Protein AF-A0A2S7PRW8-F1 (afdb_monomer)

Radius of gyration: 16.56 Å; Cα contacts (8 Å, |Δi|>4): 295; chains: 1; bounding box: 46×33×45 Å

Structure (mmCIF, N/CA/C/O backbone):
data_AF-A0A2S7PRW8-F1
#
_entry.id   AF-A0A2S7PRW8-F1
#
loop_
_atom_site.group_PDB
_atom_site.id
_atom_site.type_symbol
_atom_site.label_atom_id
_atom_site.label_alt_id
_atom_site.label_comp_id
_atom_site.label_asym_id
_atom_site.label_entity_id
_atom_site.label_seq_id
_atom_site.pdbx_PDB_ins_code
_atom_site.Cartn_x
_atom_site.Cartn_y
_atom_site.Cartn_z
_atom_site.occupancy
_atom_site.B_iso_or_equiv
_atom_site.auth_seq_id
_atom_site.auth_comp_id
_atom_site.auth_asym_id
_atom_site.auth_atom_id
_atom_site.pdbx_PDB_model_num
ATOM 1 N N . MET A 1 1 ? -14.297 -9.728 14.877 1.00 65.06 1 MET A N 1
ATOM 2 C CA . MET A 1 1 ? -13.424 -8.572 14.635 1.00 65.06 1 MET A CA 1
ATOM 3 C C . MET A 1 1 ? -13.921 -7.809 13.418 1.00 65.06 1 MET A C 1
ATOM 5 O O . MET A 1 1 ? -13.609 -8.213 12.295 1.00 65.06 1 MET A O 1
ATOM 9 N N . PRO A 1 2 ? -14.777 -6.791 13.612 1.00 89.81 2 PRO A N 1
ATOM 10 C CA . PRO A 1 2 ? -15.223 -5.927 12.530 1.00 89.81 2 PRO A CA 1
ATOM 11 C C . PRO A 1 2 ? -14.045 -5.092 12.014 1.00 89.81 2 PRO A C 1
ATOM 13 O O . PRO A 1 2 ? -13.195 -4.640 12.777 1.00 89.81 2 PRO A O 1
ATOM 16 N N . LEU A 1 3 ? -13.974 -4.945 10.696 1.00 95.88 3 LEU A N 1
ATOM 17 C CA . LEU A 1 3 ? -12.965 -4.151 10.007 1.00 95.88 3 LEU A CA 1
ATOM 18 C C . LEU A 1 3 ? -13.668 -3.018 9.271 1.00 95.88 3 LEU A C 1
ATOM 20 O O . LEU A 1 3 ? -14.714 -3.246 8.661 1.00 95.88 3 LEU A O 1
ATOM 24 N N . GLU A 1 4 ? -13.066 -1.835 9.264 1.00 97.00 4 GLU A N 1
ATOM 25 C CA . GLU A 1 4 ? -13.619 -0.663 8.587 1.00 97.00 4 GLU A CA 1
ATOM 26 C C . GLU A 1 4 ? -12.580 0.047 7.728 1.00 97.00 4 GLU A C 1
ATOM 28 O O . GLU A 1 4 ? -11.399 0.101 8.069 1.00 97.00 4 GLU A O 1
ATOM 33 N N . ILE A 1 5 ? -13.038 0.617 6.613 1.00 97.25 5 ILE A N 1
ATOM 34 C CA . ILE A 1 5 ? -12.226 1.471 5.748 1.00 97.25 5 ILE A CA 1
ATOM 35 C C . ILE A 1 5 ? -12.252 2.904 6.273 1.00 97.25 5 ILE A C 1
ATOM 37 O O . ILE A 1 5 ? -13.322 3.454 6.518 1.00 97.25 5 ILE A O 1
ATOM 41 N N . HIS A 1 6 ? -11.075 3.516 6.372 1.00 97.31 6 HIS A N 1
ATOM 42 C CA . HIS A 1 6 ? -10.893 4.906 6.782 1.00 97.31 6 HIS A CA 1
ATOM 43 C C . HIS A 1 6 ? -9.922 5.623 5.837 1.00 97.31 6 HIS A C 1
ATOM 45 O O . HIS A 1 6 ? -9.059 4.997 5.217 1.00 97.31 6 HIS A O 1
ATOM 51 N N . ILE A 1 7 ? -10.049 6.947 5.740 1.00 96.75 7 ILE A N 1
ATOM 52 C CA . ILE A 1 7 ? -9.057 7.806 5.085 1.00 96.75 7 ILE A CA 1
ATOM 53 C C . ILE A 1 7 ? -8.134 8.343 6.186 1.00 96.75 7 ILE A C 1
ATOM 55 O O . ILE A 1 7 ? -8.647 8.941 7.128 1.00 96.75 7 ILE A O 1
ATOM 59 N N . PRO A 1 8 ? -6.811 8.113 6.123 1.00 96.25 8 PRO A N 1
ATOM 60 C CA . PRO A 1 8 ? -5.890 8.632 7.126 1.00 96.25 8 PRO A CA 1
ATOM 61 C C . PRO A 1 8 ? -5.735 10.151 6.973 1.00 96.25 8 PRO A C 1
ATOM 63 O O . PRO A 1 8 ? -5.611 10.671 5.858 1.00 96.25 8 PRO A O 1
ATOM 66 N N . GLU A 1 9 ? -5.701 10.866 8.095 1.00 94.31 9 GLU A N 1
ATOM 67 C CA . GLU A 1 9 ? -5.665 12.334 8.124 1.00 94.31 9 GLU A CA 1
ATOM 68 C C . GLU A 1 9 ? -4.479 12.880 8.918 1.00 94.31 9 GLU A C 1
ATOM 70 O O . 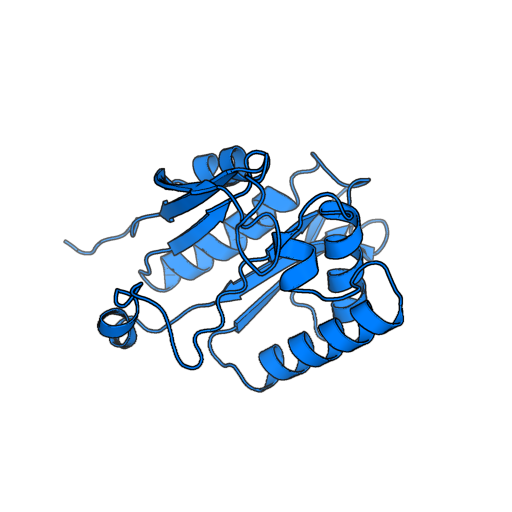GLU A 1 9 ? -3.997 13.976 8.632 1.00 94.31 9 GLU A O 1
ATOM 75 N N . THR A 1 10 ? -3.985 12.119 9.893 1.00 96.31 10 THR A N 1
ATOM 76 C CA . THR A 1 10 ? -2.993 12.608 10.858 1.00 96.31 10 THR A CA 1
ATOM 77 C C . THR A 1 10 ? -1.577 12.099 10.570 1.00 96.31 10 THR A C 1
ATOM 79 O O . THR A 1 10 ? -1.407 10.992 10.051 1.00 96.31 10 THR A O 1
ATOM 82 N N . PRO A 1 11 ? -0.524 12.846 10.958 1.00 97.12 11 PRO A N 1
ATOM 83 C CA . PRO A 1 11 ? 0.852 12.366 10.843 1.00 97.12 11 PRO A CA 1
ATOM 84 C C . PRO A 1 11 ? 1.104 11.017 11.526 1.00 97.12 11 PRO A C 1
ATOM 86 O O . PRO A 1 11 ? 1.895 10.227 11.015 1.00 97.12 11 PRO A O 1
ATOM 89 N N . ASP A 1 12 ? 0.419 10.727 12.632 1.00 97.31 12 AS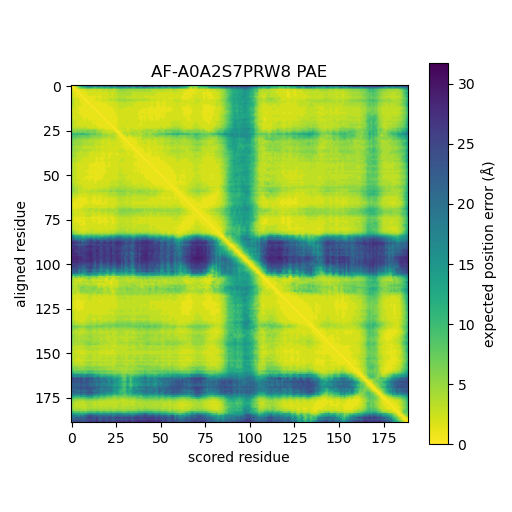P A N 1
ATOM 90 C CA . ASP A 1 12 ? 0.567 9.464 13.364 1.00 97.31 12 ASP A CA 1
ATOM 91 C C . ASP A 1 12 ? -0.023 8.280 12.587 1.00 97.31 12 ASP A C 1
ATOM 93 O O . ASP A 1 12 ? 0.589 7.214 12.516 1.00 97.31 12 ASP A O 1
ATOM 97 N N . GLU A 1 13 ? -1.163 8.469 11.918 1.00 97.06 13 GLU A N 1
ATOM 98 C CA . GLU A 1 13 ? -1.727 7.447 11.031 1.00 97.06 13 GLU A CA 1
ATOM 99 C C . GLU A 1 13 ? -0.807 7.188 9.834 1.00 97.06 13 GLU A C 1
ATOM 101 O O . GLU A 1 13 ? -0.541 6.033 9.497 1.00 97.06 13 GLU A O 1
ATOM 106 N N . PHE A 1 14 ? -0.247 8.246 9.237 1.00 96.62 14 PHE A N 1
ATOM 107 C CA . PHE A 1 14 ? 0.746 8.110 8.170 1.00 96.62 14 PHE A CA 1
ATOM 108 C C . PHE A 1 14 ? 2.026 7.431 8.664 1.00 96.62 14 PHE A C 1
ATOM 110 O O . PHE A 1 14 ? 2.595 6.609 7.947 1.00 96.62 14 PHE A O 1
ATOM 117 N N . TYR A 1 15 ? 2.463 7.702 9.896 1.00 97.00 15 TYR A N 1
ATOM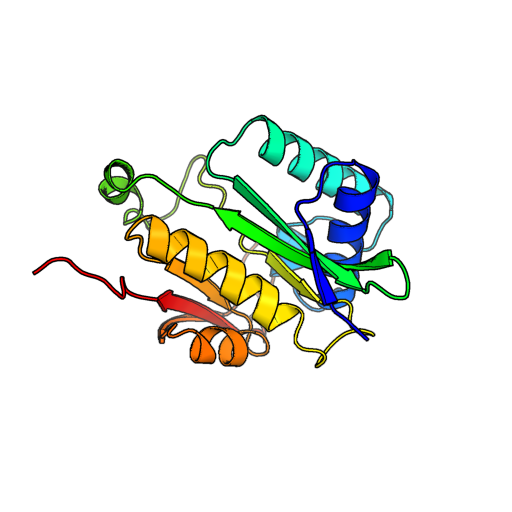 118 C CA . TYR A 1 15 ? 3.586 6.990 10.496 1.00 97.00 15 TYR A CA 1
ATOM 119 C C . TYR A 1 15 ? 3.273 5.496 10.622 1.00 97.00 15 TYR A C 1
ATOM 121 O O . TYR A 1 15 ? 4.052 4.665 10.148 1.00 97.00 15 TYR A O 1
ATOM 129 N N . ARG A 1 16 ? 2.094 5.145 11.146 1.00 96.75 16 ARG A N 1
ATOM 130 C CA . ARG A 1 16 ? 1.647 3.754 11.275 1.00 96.75 16 ARG A CA 1
ATOM 131 C C . ARG A 1 16 ? 1.579 3.034 9.925 1.00 96.75 16 ARG A C 1
ATOM 133 O O . ARG A 1 16 ? 1.949 1.865 9.834 1.00 96.75 16 ARG A O 1
ATOM 140 N N . MET A 1 17 ? 1.189 3.720 8.852 1.00 95.69 17 MET A N 1
ATOM 141 C CA . MET A 1 17 ? 1.247 3.156 7.497 1.00 95.69 17 MET A CA 1
ATOM 142 C C . MET A 1 17 ? 2.675 2.762 7.089 1.00 95.69 17 MET A C 1
ATOM 144 O O . MET A 1 17 ? 2.876 1.680 6.529 1.00 95.69 17 MET A O 1
ATOM 148 N N . THR A 1 18 ? 3.676 3.600 7.391 1.00 94.38 18 THR A N 1
ATOM 149 C CA . THR A 1 18 ? 5.087 3.269 7.109 1.00 94.38 18 THR A CA 1
ATOM 150 C C . THR A 1 18 ? 5.587 2.095 7.953 1.00 94.38 18 THR A C 1
ATOM 152 O O . THR A 1 18 ? 6.388 1.294 7.469 1.00 94.38 18 THR A O 1
ATOM 155 N N . GLU A 1 19 ? 5.089 1.942 9.183 1.00 95.00 19 GLU A N 1
ATOM 156 C CA . GLU A 1 19 ? 5.394 0.789 10.034 1.00 95.00 19 GLU A CA 1
ATOM 157 C C . GLU A 1 19 ? 4.831 -0.502 9.462 1.00 95.00 19 GLU A C 1
ATOM 159 O O . GLU A 1 19 ? 5.580 -1.458 9.290 1.00 95.00 19 GLU A O 1
ATOM 164 N N . ILE A 1 20 ? 3.547 -0.518 9.100 1.00 94.88 20 ILE A N 1
ATOM 165 C CA . ILE A 1 20 ? 2.896 -1.694 8.509 1.00 94.88 20 ILE A CA 1
ATOM 166 C C . ILE A 1 20 ? 3.618 -2.125 7.237 1.00 94.88 20 ILE A C 1
ATOM 168 O O . ILE A 1 20 ? 3.868 -3.312 7.049 1.00 94.88 20 ILE A O 1
ATOM 172 N N . ARG A 1 21 ? 3.997 -1.173 6.375 1.00 91.44 21 ARG A N 1
ATOM 173 C CA . ARG A 1 21 ? 4.796 -1.464 5.179 1.00 91.44 21 ARG A CA 1
ATOM 174 C C . ARG A 1 21 ? 6.126 -2.115 5.553 1.00 91.44 21 ARG A C 1
ATOM 176 O O . ARG A 1 21 ? 6.474 -3.153 5.001 1.00 91.44 21 ARG A O 1
ATOM 183 N N . SER A 1 22 ? 6.842 -1.521 6.501 1.00 90.75 22 SER A N 1
ATOM 184 C CA . SER A 1 22 ? 8.135 -2.026 6.958 1.00 90.75 22 SER A CA 1
ATOM 185 C C . SER A 1 22 ? 8.041 -3.451 7.511 1.00 90.75 22 SER A C 1
ATOM 187 O O . SER A 1 22 ? 8.857 -4.299 7.164 1.00 90.75 22 SER A O 1
ATOM 189 N N . LEU A 1 23 ? 7.005 -3.731 8.306 1.00 91.44 23 LEU A N 1
ATOM 190 C CA . LEU A 1 23 ? 6.730 -5.055 8.862 1.00 91.44 23 LEU A CA 1
ATOM 191 C C . LEU A 1 23 ? 6.328 -6.067 7.782 1.00 91.44 23 LEU A C 1
ATOM 193 O O . LEU A 1 23 ? 6.784 -7.204 7.815 1.00 91.44 23 LEU A O 1
ATOM 197 N N . ALA A 1 24 ? 5.490 -5.661 6.826 1.00 87.94 24 ALA A N 1
ATOM 198 C CA . ALA A 1 24 ? 4.959 -6.551 5.798 1.00 87.94 24 ALA A CA 1
ATOM 199 C C . ALA A 1 24 ? 6.013 -6.995 4.777 1.00 87.94 24 ALA A C 1
ATOM 201 O O . ALA A 1 24 ? 5.974 -8.138 4.330 1.00 87.94 24 ALA A O 1
ATOM 202 N N . PHE A 1 25 ? 6.927 -6.100 4.395 1.00 83.06 25 PHE A N 1
ATOM 203 C CA . PHE A 1 25 ? 7.958 -6.398 3.398 1.00 83.06 25 PHE A CA 1
ATOM 204 C C . PHE A 1 25 ? 9.297 -6.806 4.020 1.00 83.06 25 PHE A C 1
ATOM 206 O O . PHE A 1 25 ? 10.107 -7.446 3.354 1.00 83.06 25 PHE A O 1
ATOM 213 N N . GLY A 1 26 ? 9.551 -6.474 5.290 1.00 84.94 26 GLY A N 1
ATOM 214 C CA . GLY A 1 26 ? 10.829 -6.775 5.929 1.00 84.94 26 GLY A CA 1
ATOM 215 C C . GLY A 1 26 ? 12.011 -6.243 5.110 1.00 84.94 26 GLY A C 1
ATOM 216 O O . GLY A 1 26 ? 11.889 -5.248 4.410 1.00 84.94 26 GLY A O 1
ATOM 217 N N . ARG A 1 27 ? 13.165 -6.910 5.183 1.00 81.12 27 ARG A N 1
ATOM 218 C CA . ARG A 1 27 ? 14.389 -6.510 4.454 1.00 81.12 27 ARG A CA 1
ATOM 219 C C . ARG A 1 27 ? 14.791 -7.503 3.365 1.00 81.12 27 ARG A C 1
ATOM 221 O O . ARG A 1 27 ? 15.941 -7.549 2.946 1.00 81.12 27 ARG A O 1
ATOM 228 N N . GLU A 1 28 ? 13.852 -8.348 2.956 1.00 72.38 28 GLU A N 1
ATOM 229 C CA . GLU A 1 28 ? 14.081 -9.386 1.943 1.00 72.38 28 GLU A CA 1
ATOM 230 C C . GLU A 1 28 ? 13.767 -8.884 0.524 1.00 72.38 28 GLU A C 1
ATOM 232 O O . GLU A 1 28 ? 14.028 -9.578 -0.454 1.00 72.38 28 GLU A O 1
ATOM 237 N N . HIS A 1 29 ? 13.256 -7.653 0.412 1.00 73.06 29 HIS A N 1
ATOM 238 C CA . HIS A 1 29 ? 12.815 -7.033 -0.829 1.00 73.06 29 HIS A CA 1
ATOM 239 C C . HIS A 1 29 ? 13.702 -5.828 -1.183 1.00 73.06 29 HIS A C 1
ATOM 241 O O . HIS A 1 29 ? 13.409 -4.699 -0.789 1.00 73.06 29 HIS A O 1
ATOM 247 N N . ALA A 1 30 ? 14.759 -6.035 -1.976 1.00 74.94 30 ALA A N 1
ATOM 248 C CA . ALA A 1 30 ? 15.683 -4.963 -2.385 1.00 74.94 30 ALA A CA 1
ATOM 249 C C . ALA A 1 30 ? 14.975 -3.770 -3.065 1.00 74.94 30 ALA A C 1
ATOM 251 O O . ALA A 1 30 ? 15.341 -2.615 -2.853 1.00 74.94 30 ALA A O 1
ATOM 252 N N . TYR A 1 31 ? 13.909 -4.043 -3.825 1.00 74.50 31 TYR A N 1
ATOM 253 C CA . TYR A 1 31 ? 13.069 -3.014 -4.443 1.00 74.50 31 TYR A CA 1
ATOM 254 C C . TYR A 1 31 ? 12.371 -2.113 -3.403 1.00 74.50 31 TYR A C 1
ATOM 256 O O . TYR A 1 31 ? 12.288 -0.900 -3.576 1.00 74.50 31 TYR A O 1
ATOM 264 N N . ILE A 1 32 ? 11.931 -2.680 -2.276 1.00 79.50 32 ILE A N 1
ATOM 265 C CA . ILE A 1 32 ? 11.314 -1.926 -1.174 1.00 79.50 32 ILE A CA 1
ATOM 266 C C . ILE A 1 32 ? 12.368 -1.109 -0.421 1.00 79.50 32 ILE A C 1
ATOM 268 O O . ILE A 1 32 ? 12.126 0.063 -0.134 1.00 79.50 32 ILE A O 1
ATOM 272 N N . ASP A 1 33 ? 13.549 -1.681 -0.170 1.00 81.62 33 ASP A N 1
ATOM 273 C CA . ASP A 1 33 ? 14.682 -0.964 0.433 1.00 81.62 33 ASP A CA 1
ATOM 274 C C . ASP A 1 33 ? 15.087 0.265 -0.402 1.00 81.62 33 ASP A C 1
ATOM 276 O O . ASP A 1 33 ? 15.442 1.307 0.155 1.00 81.62 33 ASP A O 1
ATOM 280 N N . MET A 1 34 ? 15.009 0.157 -1.733 1.00 80.25 34 MET A N 1
ATOM 281 C CA . MET A 1 34 ? 15.295 1.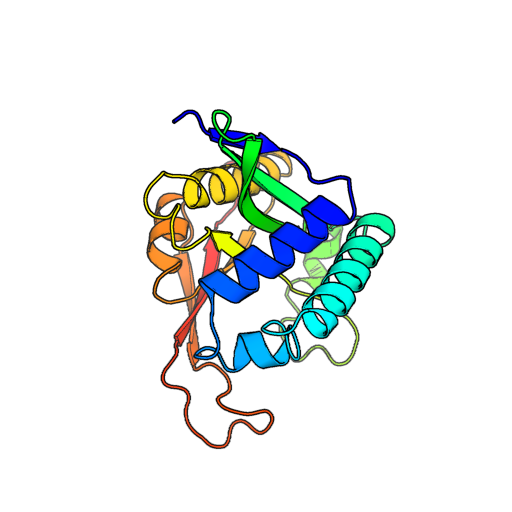244 -2.671 1.00 80.25 34 MET A CA 1
ATOM 282 C C . MET A 1 34 ? 14.229 2.348 -2.624 1.00 80.25 34 MET A C 1
ATOM 284 O O . MET A 1 34 ? 14.572 3.523 -2.496 1.00 80.25 34 MET A O 1
ATOM 288 N N . LEU A 1 35 ? 12.943 1.989 -2.705 1.00 78.94 35 LEU A N 1
ATOM 289 C CA . LEU A 1 35 ? 11.841 2.962 -2.707 1.00 78.94 35 LEU A CA 1
ATOM 290 C C . LEU A 1 35 ? 11.624 3.638 -1.344 1.00 78.94 35 LEU A C 1
ATOM 292 O O . LEU A 1 35 ? 11.144 4.779 -1.279 1.00 78.94 35 LEU A O 1
ATOM 296 N N . PHE A 1 36 ? 11.974 2.939 -0.260 1.00 84.56 36 PHE A N 1
ATOM 297 C CA . PHE A 1 36 ? 11.816 3.389 1.123 1.00 84.56 36 PHE A CA 1
ATOM 298 C C . PHE A 1 36 ? 13.1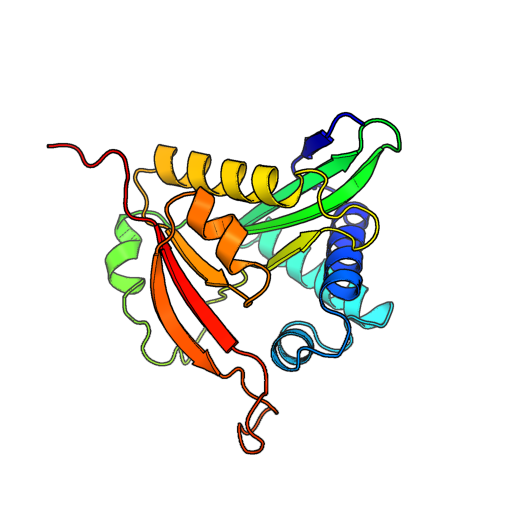20 3.213 1.913 1.00 84.56 36 PHE A C 1
ATOM 300 O O . PHE A 1 36 ? 13.225 2.337 2.780 1.00 84.56 36 PHE A O 1
ATOM 307 N N . PRO A 1 37 ? 14.131 4.060 1.664 1.00 84.44 37 PRO A N 1
ATOM 308 C CA . PRO A 1 37 ? 15.430 3.915 2.299 1.00 84.44 37 PRO A CA 1
ATOM 309 C C . PRO A 1 37 ? 15.335 3.887 3.826 1.00 84.44 37 PRO A C 1
ATOM 311 O O . PRO A 1 37 ? 14.765 4.781 4.455 1.00 84.44 37 PRO A O 1
ATOM 314 N N . ARG A 1 38 ? 15.958 2.872 4.437 1.00 89.00 38 ARG A N 1
ATOM 315 C CA . ARG A 1 38 ? 16.010 2.686 5.898 1.00 89.00 38 ARG A CA 1
ATOM 316 C C . ARG A 1 38 ? 14.626 2.550 6.551 1.00 89.00 38 ARG A C 1
ATOM 318 O O . ARG A 1 38 ? 14.481 2.892 7.721 1.00 89.00 38 ARG A O 1
ATOM 325 N N . HIS A 1 39 ? 13.613 2.025 5.858 1.00 90.44 39 HIS A N 1
ATOM 326 C CA . HIS A 1 39 ? 12.253 1.889 6.408 1.00 90.44 39 HIS A CA 1
ATOM 327 C C . HIS A 1 39 ? 12.158 1.018 7.682 1.00 90.44 39 HIS A C 1
ATOM 329 O O . HIS A 1 39 ? 11.167 1.069 8.417 1.00 90.44 39 HIS A O 1
ATOM 335 N N . TRP A 1 40 ? 13.175 0.210 7.991 1.00 92.56 40 TRP A N 1
ATOM 336 C CA . TRP A 1 40 ? 13.269 -0.531 9.255 1.00 92.56 40 TRP A CA 1
ATOM 337 C C . TRP A 1 40 ? 13.644 0.351 10.461 1.00 92.56 40 TRP A C 1
ATOM 339 O O . TRP A 1 40 ? 13.462 -0.079 11.599 1.00 92.56 40 TRP A O 1
ATOM 349 N N . THR A 1 41 ? 14.131 1.579 10.254 1.00 94.94 41 THR A N 1
ATOM 350 C CA . THR A 1 41 ? 14.489 2.515 11.331 1.00 94.94 41 THR A CA 1
ATOM 351 C C . THR A 1 41 ? 13.379 3.529 11.597 1.00 94.94 41 THR A C 1
ATOM 353 O O . THR A 1 41 ? 12.565 3.834 10.726 1.00 94.94 41 THR A O 1
ATOM 356 N N . HIS A 1 42 ? 13.363 4.096 12.806 1.00 95.19 42 HIS A N 1
ATOM 357 C CA . HIS A 1 42 ? 12.441 5.179 13.148 1.00 95.19 42 HIS A CA 1
ATOM 358 C C . HIS A 1 42 ? 12.623 6.394 12.221 1.00 95.19 42 HIS A C 1
ATOM 360 O O . HIS A 1 42 ? 11.644 6.897 11.679 1.00 95.19 42 HIS A O 1
ATOM 366 N N . GLU A 1 43 ? 13.870 6.808 11.974 1.00 96.25 43 GLU A N 1
ATOM 367 C CA . GLU A 1 43 ? 14.199 7.944 11.102 1.00 96.25 43 GLU A CA 1
ATOM 368 C C . GLU A 1 43 ? 13.744 7.745 9.651 1.00 96.25 43 GLU A C 1
ATOM 370 O O . GLU A 1 43 ? 13.165 8.653 9.062 1.00 96.25 43 GLU A O 1
ATOM 375 N N . GLY A 1 44 ? 13.979 6.564 9.062 1.00 93.06 44 GLY A N 1
ATOM 376 C CA . GLY A 1 44 ? 13.563 6.284 7.683 1.00 93.06 44 GLY A CA 1
ATOM 377 C C . GLY A 1 44 ? 12.041 6.278 7.533 1.00 93.06 44 GLY A C 1
ATOM 378 O O . GLY A 1 44 ? 11.501 6.750 6.529 1.00 93.06 44 GLY A O 1
ATOM 379 N N . ARG A 1 45 ? 11.332 5.824 8.573 1.00 95.12 45 ARG A N 1
ATOM 380 C CA . ARG A 1 45 ? 9.870 5.907 8.649 1.00 95.12 45 ARG A CA 1
ATOM 381 C C . ARG A 1 45 ? 9.361 7.337 8.784 1.00 95.12 45 ARG A C 1
ATOM 383 O O . ARG A 1 45 ? 8.403 7.677 8.102 1.00 95.12 45 ARG A O 1
ATOM 390 N N . LEU A 1 46 ? 10.012 8.187 9.581 1.00 95.81 46 LEU A N 1
ATOM 391 C CA . LEU A 1 46 ? 9.674 9.615 9.656 1.00 95.81 46 LEU A CA 1
ATOM 392 C C . LEU A 1 46 ? 9.867 10.309 8.303 1.00 95.81 46 LEU A C 1
ATOM 394 O O . LEU A 1 46 ? 8.961 10.994 7.841 1.00 95.81 46 LEU A O 1
ATOM 398 N N . LEU A 1 47 ? 10.996 10.059 7.633 1.00 92.38 47 LEU A N 1
ATOM 399 C CA . LEU A 1 47 ? 11.267 10.605 6.302 1.00 92.38 47 LEU A CA 1
ATOM 400 C C . LEU A 1 47 ? 10.188 10.187 5.295 1.00 92.38 47 LEU A C 1
ATOM 402 O O . LEU A 1 47 ? 9.659 11.012 4.552 1.00 92.38 47 LEU A O 1
ATOM 406 N N . THR A 1 48 ? 9.835 8.900 5.292 1.00 91.88 48 THR A N 1
ATOM 407 C CA . THR A 1 48 ? 8.789 8.377 4.407 1.00 91.88 48 THR A CA 1
ATOM 408 C C . THR A 1 48 ? 7.425 8.967 4.756 1.00 91.88 48 THR A C 1
ATOM 410 O O . THR A 1 48 ? 6.696 9.360 3.853 1.00 91.88 48 THR A O 1
ATOM 413 N N . ARG A 1 49 ? 7.073 9.075 6.043 1.00 94.69 49 ARG A N 1
ATOM 414 C CA . ARG A 1 49 ? 5.828 9.710 6.503 1.00 94.69 49 ARG A CA 1
ATOM 415 C C . ARG A 1 49 ? 5.717 11.132 5.960 1.00 94.69 49 ARG A C 1
ATOM 417 O O . ARG A 1 49 ? 4.679 11.472 5.403 1.00 94.69 49 ARG A O 1
ATOM 424 N N . ASP A 1 50 ? 6.772 11.929 6.103 1.00 94.06 50 ASP A N 1
ATOM 425 C CA . ASP A 1 50 ? 6.781 13.326 5.663 1.00 94.06 50 ASP A CA 1
ATOM 426 C C . ASP A 1 50 ? 6.617 13.424 4.142 1.00 94.06 50 ASP A C 1
ATOM 428 O O . ASP A 1 50 ? 5.795 14.207 3.672 1.00 94.06 50 ASP A O 1
ATOM 432 N N . ARG A 1 51 ? 7.280 12.541 3.377 1.00 90.75 51 ARG A N 1
ATOM 433 C CA . ARG A 1 51 ? 7.066 12.408 1.925 1.00 90.75 51 ARG A CA 1
ATOM 434 C C . ARG A 1 51 ? 5.611 12.071 1.583 1.00 90.75 51 ARG A C 1
ATOM 436 O O . ARG A 1 51 ? 5.030 12.682 0.695 1.00 90.75 51 ARG A O 1
ATOM 443 N N . LEU A 1 52 ? 5.002 11.101 2.271 1.00 90.81 52 LEU A N 1
ATOM 444 C CA . LEU A 1 52 ? 3.617 10.696 1.997 1.00 90.81 52 LEU A CA 1
ATOM 445 C C . LEU A 1 52 ? 2.609 11.805 2.332 1.00 90.81 52 LEU A C 1
ATOM 447 O O . LEU A 1 52 ? 1.638 11.977 1.594 1.00 90.81 52 LEU A O 1
ATOM 451 N N . LEU A 1 53 ? 2.840 12.557 3.412 1.00 92.38 53 LEU A N 1
ATOM 452 C CA . LEU A 1 53 ? 2.036 13.727 3.772 1.00 92.38 53 LEU A CA 1
ATOM 453 C C . LEU A 1 53 ? 2.171 14.842 2.731 1.00 92.38 53 LEU A C 1
ATOM 455 O O . LEU A 1 53 ? 1.162 15.436 2.357 1.00 92.38 53 LEU A O 1
ATOM 459 N N . ASP A 1 54 ? 3.382 15.097 2.237 1.00 89.94 54 ASP A N 1
ATOM 460 C CA . ASP A 1 54 ? 3.611 16.067 1.167 1.00 89.94 54 ASP A CA 1
ATOM 461 C C . ASP A 1 54 ? 2.847 15.672 -0.107 1.00 89.94 54 ASP A C 1
ATOM 463 O O . ASP A 1 54 ? 2.017 16.436 -0.600 1.00 89.94 54 ASP A O 1
ATOM 467 N N . ILE A 1 55 ? 2.984 14.416 -0.543 1.00 87.50 55 ILE A N 1
ATOM 468 C CA . ILE A 1 55 ? 2.232 13.855 -1.675 1.00 87.50 55 ILE A CA 1
ATOM 469 C C . ILE A 1 55 ? 0.720 13.989 -1.464 1.00 87.50 55 ILE A C 1
ATOM 471 O O . ILE A 1 55 ? 0.004 14.406 -2.372 1.00 87.50 55 ILE A O 1
ATOM 475 N N . LYS A 1 56 ? 0.209 13.654 -0.271 1.00 88.88 56 LYS A N 1
ATOM 476 C CA . LYS A 1 56 ? -1.223 13.762 0.053 1.00 88.88 56 LYS A CA 1
ATOM 477 C C . LYS A 1 56 ? -1.739 15.191 -0.135 1.00 88.88 56 LYS A C 1
ATOM 479 O O . LYS A 1 56 ? -2.881 15.377 -0.550 1.00 88.88 56 LYS A O 1
ATOM 484 N N . ASN A 1 57 ? -0.922 16.181 0.211 1.00 89.38 57 ASN A N 1
ATOM 485 C CA . ASN A 1 57 ? -1.315 17.585 0.203 1.00 89.38 57 ASN A CA 1
ATOM 486 C C . ASN A 1 57 ? -1.092 18.256 -1.158 1.00 89.38 57 ASN A C 1
ATOM 488 O O . ASN A 1 57 ? -1.830 19.179 -1.493 1.00 89.38 57 ASN A O 1
ATOM 492 N N . ASN A 1 58 ? -0.122 17.779 -1.942 1.00 86.12 58 ASN A N 1
ATOM 493 C CA . ASN A 1 58 ? 0.318 18.445 -3.169 1.00 86.12 58 ASN A CA 1
ATOM 494 C C . ASN A 1 58 ? -0.005 17.671 -4.458 1.00 86.12 58 ASN A C 1
ATOM 496 O O . ASN A 1 58 ? -0.070 18.275 -5.526 1.00 86.12 58 ASN A O 1
ATOM 500 N N . ILE A 1 59 ? -0.255 16.357 -4.392 1.00 84.31 59 ILE A N 1
ATOM 501 C CA . ILE A 1 59 ? -0.547 15.524 -5.567 1.00 84.31 59 ILE A CA 1
ATOM 502 C C . ILE A 1 59 ? -2.026 15.137 -5.587 1.00 84.31 59 ILE A C 1
ATOM 504 O O . ILE A 1 59 ? -2.466 14.188 -4.930 1.00 84.31 59 ILE A O 1
ATOM 508 N N . ALA A 1 60 ? -2.792 15.842 -6.423 1.00 84.31 60 ALA A N 1
ATOM 509 C CA . ALA A 1 60 ? -4.244 15.700 -6.537 1.00 84.31 60 ALA A CA 1
ATOM 510 C C . ALA A 1 60 ? -4.720 14.312 -7.004 1.00 84.31 60 ALA A C 1
ATOM 512 O O . ALA A 1 60 ? -5.864 13.942 -6.731 1.00 84.31 60 ALA A O 1
ATOM 513 N N . SER A 1 61 ? -3.873 13.531 -7.684 1.00 82.25 61 SER A N 1
ATOM 514 C CA . SER A 1 61 ? -4.199 12.158 -8.103 1.00 82.25 61 SER A CA 1
ATOM 515 C C . SER A 1 61 ? -4.097 11.145 -6.960 1.00 82.25 61 SER A C 1
ATOM 517 O O . SER A 1 61 ? -4.689 10.070 -7.050 1.00 82.25 61 SER A O 1
ATOM 519 N N . SER A 1 62 ? -3.379 11.471 -5.879 1.00 85.88 62 SER A N 1
ATOM 520 C CA . SER A 1 62 ? -3.076 10.526 -4.805 1.00 85.88 62 SER A CA 1
ATOM 521 C C . SER A 1 62 ? -4.261 10.312 -3.861 1.00 85.88 62 SER A C 1
ATOM 523 O O . SER A 1 62 ? -4.983 11.237 -3.483 1.00 85.88 62 SER A O 1
ATOM 525 N N . ARG A 1 63 ? -4.490 9.062 -3.467 1.00 90.38 63 ARG A N 1
ATOM 526 C CA . ARG A 1 63 ? -5.494 8.661 -2.482 1.00 90.38 63 ARG A CA 1
ATOM 527 C C . ARG A 1 63 ? -4.881 7.652 -1.528 1.00 90.38 63 ARG A C 1
ATOM 529 O O . ARG A 1 63 ? -4.289 6.666 -1.957 1.00 90.38 63 ARG A O 1
ATOM 536 N N . TYR A 1 64 ? -5.072 7.883 -0.240 1.00 94.06 64 TYR A N 1
ATOM 537 C CA . TYR A 1 64 ? -4.634 6.984 0.819 1.00 94.06 64 TYR A CA 1
ATOM 538 C C . TYR A 1 64 ? -5.854 6.385 1.494 1.00 94.06 64 TYR A C 1
ATOM 540 O O . TYR A 1 64 ? -6.844 7.079 1.723 1.00 94.06 64 TYR A O 1
ATOM 548 N N . VAL A 1 65 ? -5.781 5.099 1.804 1.00 95.56 65 VAL A N 1
ATOM 549 C CA . VAL A 1 65 ? -6.862 4.368 2.453 1.00 95.56 65 VAL A CA 1
ATOM 550 C C . VAL A 1 65 ? -6.273 3.349 3.418 1.00 95.56 65 VAL A C 1
ATOM 552 O O . VAL A 1 65 ? -5.251 2.721 3.137 1.00 95.56 65 VAL A O 1
ATOM 555 N N . VAL A 1 66 ? -6.906 3.194 4.574 1.00 97.44 66 VAL A N 1
ATOM 556 C CA . VAL A 1 66 ? -6.483 2.261 5.617 1.00 97.44 66 VAL A CA 1
ATOM 557 C C . VAL A 1 66 ? -7.645 1.386 6.064 1.00 97.44 66 VAL A C 1
ATOM 559 O O . VAL A 1 66 ? -8.808 1.763 5.933 1.00 97.44 66 VAL A O 1
ATOM 562 N N . VAL A 1 67 ? -7.325 0.213 6.605 1.00 97.69 67 VAL A N 1
ATOM 563 C CA . VAL A 1 67 ? -8.283 -0.626 7.332 1.00 97.69 67 VAL A CA 1
ATOM 564 C C . VAL A 1 67 ? -7.982 -0.518 8.818 1.00 97.69 67 VAL A C 1
ATOM 566 O O . VAL A 1 67 ? -6.854 -0.802 9.236 1.00 97.69 67 VAL A O 1
ATOM 569 N N . LYS A 1 68 ? -8.994 -0.134 9.597 1.00 96.88 68 LYS A N 1
ATOM 570 C CA .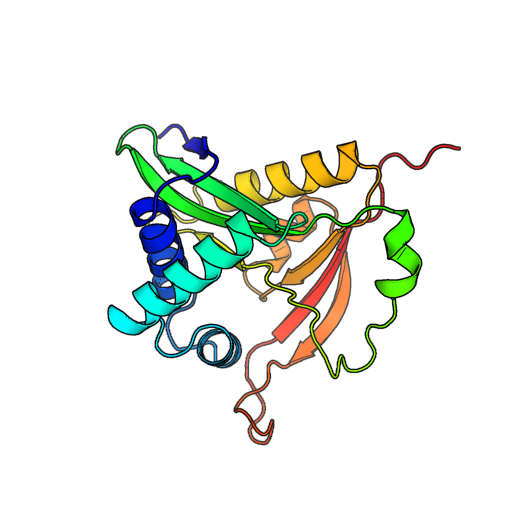 LYS A 1 68 ? -8.958 -0.136 11.059 1.00 96.88 68 LYS A CA 1
ATOM 571 C C . LYS A 1 68 ? -9.673 -1.363 11.605 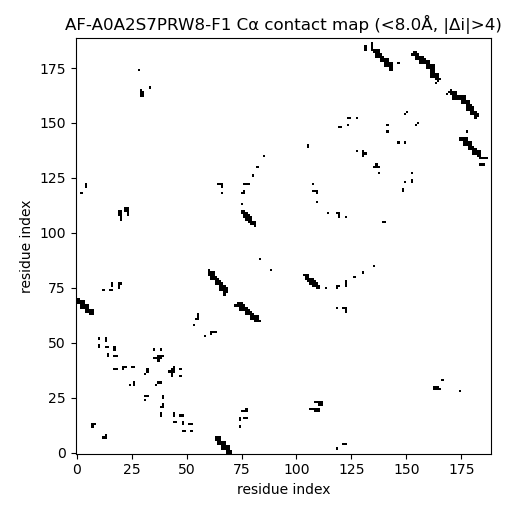1.00 96.88 68 LYS A C 1
ATOM 573 O O . LYS A 1 68 ? -10.726 -1.759 11.101 1.00 96.88 68 LYS A O 1
ATOM 578 N N . ASP A 1 69 ? -9.086 -1.960 12.630 1.00 94.88 69 ASP A N 1
ATOM 579 C CA . ASP A 1 69 ? -9.766 -2.922 13.485 1.00 94.88 69 ASP A CA 1
ATOM 580 C C . ASP A 1 69 ? -10.650 -2.150 14.467 1.00 94.88 69 ASP A C 1
ATOM 582 O O . ASP A 1 69 ? -10.148 -1.337 15.240 1.00 94.88 69 ASP A O 1
ATOM 586 N N . THR A 1 70 ? -11.966 -2.353 14.430 1.00 93.12 70 THR A N 1
ATOM 587 C CA . THR A 1 70 ? -12.884 -1.552 15.257 1.00 93.12 70 THR A CA 1
ATOM 588 C C . THR A 1 70 ? -12.820 -1.915 16.738 1.00 93.12 70 THR A C 1
ATOM 590 O O . THR A 1 70 ? -13.299 -1.152 17.569 1.00 93.12 70 THR A O 1
ATOM 593 N N . GLU A 1 71 ? -12.289 -3.092 17.083 1.00 93.12 71 GLU A N 1
ATOM 594 C CA . GLU A 1 71 ? -12.162 -3.516 18.481 1.00 93.12 71 GLU A CA 1
ATOM 595 C C . GLU A 1 71 ? -10.973 -2.826 19.160 1.00 93.12 71 GLU A C 1
ATOM 597 O O . GLU A 1 71 ? -11.092 -2.376 20.298 1.00 93.12 71 GLU A O 1
ATOM 602 N N . THR A 1 72 ? -9.839 -2.710 18.462 1.00 92.75 72 THR A N 1
ATOM 603 C CA . THR A 1 72 ? -8.610 -2.099 19.003 1.00 92.75 72 THR A CA 1
ATOM 604 C C . THR A 1 72 ? -8.424 -0.640 18.589 1.00 92.75 72 THR A C 1
ATOM 606 O O . THR A 1 72 ? -7.605 0.065 19.174 1.00 92.75 72 THR A O 1
ATOM 609 N N . ASN A 1 73 ? -9.186 -0.178 17.593 1.00 91.25 73 ASN A N 1
ATOM 610 C CA . ASN A 1 73 ? -9.012 1.101 16.904 1.00 91.25 73 ASN A CA 1
ATOM 611 C C . ASN A 1 73 ? -7.630 1.256 16.232 1.00 91.25 73 ASN A C 1
ATOM 613 O O . ASN A 1 73 ? -7.183 2.368 15.943 1.00 91.25 73 ASN A O 1
ATOM 617 N N . GLU A 1 74 ? -6.940 0.145 15.966 1.00 94.06 74 GLU A N 1
ATOM 618 C CA . GLU A 1 74 ? -5.631 0.155 15.319 1.00 94.06 74 GLU A CA 1
ATOM 619 C C . GLU A 1 74 ? -5.753 0.081 13.800 1.00 94.06 74 GLU A C 1
ATOM 621 O O . GLU A 1 74 ? -6.581 -0.647 13.249 1.00 94.06 74 GLU A O 1
ATOM 626 N N . ILE A 1 75 ? -4.862 0.789 13.103 1.00 97.25 75 ILE A N 1
ATOM 627 C CA . ILE A 1 75 ? -4.659 0.573 11.672 1.00 97.25 75 ILE A CA 1
ATOM 628 C C . ILE A 1 75 ? -3.880 -0.731 11.493 1.00 97.25 75 ILE A C 1
ATOM 630 O O . ILE A 1 75 ? -2.780 -0.890 12.033 1.00 97.25 75 ILE A O 1
ATOM 634 N N . ILE A 1 76 ? -4.448 -1.635 10.697 1.00 96.62 76 ILE A N 1
ATOM 635 C CA . ILE A 1 76 ? -3.906 -2.977 10.446 1.00 96.62 76 ILE A CA 1
ATOM 636 C C . ILE A 1 76 ? -3.550 -3.222 8.978 1.00 96.62 76 ILE A C 1
ATOM 638 O O . ILE A 1 76 ? -2.861 -4.186 8.659 1.00 96.62 76 ILE A O 1
ATOM 642 N N . ALA A 1 77 ? -4.018 -2.380 8.060 1.00 95.94 77 ALA A N 1
ATOM 643 C CA . ALA A 1 77 ? -3.636 -2.449 6.657 1.00 95.94 77 ALA A CA 1
ATOM 644 C C . ALA A 1 77 ? -3.715 -1.069 6.009 1.00 95.94 77 ALA A C 1
ATOM 646 O O . ALA A 1 77 ? -4.471 -0.206 6.455 1.00 95.94 77 ALA A O 1
ATOM 647 N N . GLN A 1 78 ? -2.947 -0.879 4.944 1.00 96.25 78 GLN A N 1
ATOM 648 C CA . GLN A 1 78 ? -2.860 0.385 4.226 1.00 96.25 78 GLN A CA 1
ATOM 649 C C . GLN A 1 78 ? -2.737 0.158 2.720 1.00 96.25 78 GLN A C 1
ATOM 651 O O . GLN A 1 78 ? -2.151 -0.840 2.285 1.00 96.25 78 GLN A O 1
ATOM 656 N N . ALA A 1 79 ? -3.263 1.097 1.939 1.00 92.75 79 ALA A N 1
ATOM 657 C CA . ALA A 1 79 ? -2.994 1.210 0.517 1.00 92.75 79 ALA A CA 1
ATOM 658 C C . ALA A 1 79 ? -2.882 2.675 0.072 1.00 92.75 79 ALA A C 1
ATOM 660 O O . ALA A 1 79 ? -3.583 3.557 0.579 1.00 92.75 79 ALA A O 1
ATOM 661 N N . LYS A 1 80 ? -2.040 2.905 -0.939 1.00 91.19 80 LYS A N 1
ATOM 662 C CA . LYS A 1 80 ? -1.984 4.141 -1.728 1.00 91.19 80 LYS A CA 1
ATOM 663 C C . LYS A 1 80 ? -2.436 3.846 -3.160 1.00 91.19 80 LYS A C 1
ATOM 665 O O . LYS A 1 80 ? -1.995 2.871 -3.766 1.00 91.19 80 LYS A O 1
ATOM 670 N N . TRP A 1 81 ? -3.307 4.697 -3.688 1.00 89.44 81 TRP A N 1
ATOM 671 C CA . TRP A 1 81 ? -3.824 4.657 -5.052 1.00 89.44 81 TRP A CA 1
ATOM 672 C C . TRP A 1 81 ? -3.560 5.989 -5.749 1.00 89.44 81 TRP A C 1
ATOM 674 O O . TRP A 1 81 ? -3.591 7.039 -5.113 1.00 89.44 81 TRP A O 1
ATOM 684 N N . HIS A 1 82 ? -3.358 5.947 -7.062 1.00 86.62 82 HIS A N 1
ATOM 685 C CA . HIS A 1 82 ? -3.390 7.129 -7.916 1.00 86.62 82 HIS A CA 1
ATOM 686 C C . HIS A 1 82 ? -4.517 6.989 -8.937 1.00 86.62 82 HIS A C 1
ATOM 688 O O . HIS A 1 82 ? -4.657 5.930 -9.555 1.00 86.62 82 HIS A O 1
ATOM 694 N N . TYR A 1 83 ? -5.294 8.058 -9.109 1.00 83.81 83 TYR A N 1
ATOM 695 C CA . TYR A 1 83 ? -6.324 8.176 -10.139 1.00 83.81 83 TYR A CA 1
ATOM 696 C C . TYR A 1 83 ? -6.011 9.370 -11.026 1.00 83.81 83 TYR A C 1
ATOM 698 O O . TYR A 1 83 ? -5.918 10.501 -10.546 1.00 83.81 83 TYR A O 1
ATOM 706 N N . TYR A 1 84 ? -5.871 9.107 -12.318 1.00 78.00 84 TYR A N 1
ATOM 707 C CA . TYR A 1 84 ? -5.603 10.122 -13.325 1.00 78.00 84 TYR A CA 1
ATOM 708 C C . TYR A 1 84 ? -6.856 10.312 -14.190 1.00 78.00 84 TYR A C 1
ATOM 710 O O . TYR A 1 84 ? -7.528 9.324 -14.499 1.00 78.00 84 TYR A O 1
ATOM 718 N N . PRO A 1 85 ? -7.208 11.552 -14.565 1.00 64.50 85 PRO A N 1
ATOM 719 C CA . PRO A 1 85 ? -8.283 11.806 -15.517 1.00 64.50 85 PRO A CA 1
ATOM 720 C C . PRO A 1 85 ? -8.039 11.099 -16.858 1.00 64.50 85 PRO A C 1
ATOM 722 O O . PRO A 1 85 ? -6.903 10.947 -17.297 1.00 64.50 85 PRO A O 1
ATOM 725 N N . THR A 1 86 ? -9.113 10.711 -17.548 1.00 54.84 86 THR A N 1
ATOM 726 C CA . THR A 1 86 ? -9.049 10.006 -18.841 1.00 54.84 86 THR A CA 1
ATOM 727 C C . THR A 1 86 ? -8.317 10.801 -19.929 1.00 54.84 86 THR A C 1
ATOM 729 O O . THR A 1 86 ? -7.704 10.207 -20.808 1.00 54.84 86 THR A O 1
ATOM 732 N N . GLU A 1 87 ? -8.318 12.134 -19.864 1.00 52.19 87 GLU A N 1
ATOM 733 C CA . GLU A 1 87 ? -7.590 12.997 -20.811 1.00 52.19 87 GLU A CA 1
ATOM 734 C C . GLU A 1 87 ? -6.062 12.880 -20.672 1.00 52.19 87 GLU A C 1
ATOM 736 O O . GLU A 1 87 ? -5.334 13.178 -21.611 1.00 52.19 87 GLU A O 1
ATOM 741 N N . SER A 1 88 ? -5.577 12.371 -19.536 1.00 51.03 88 SER A N 1
ATOM 742 C CA . SER A 1 88 ? -4.166 12.056 -19.294 1.00 51.03 88 SER A CA 1
ATOM 743 C C . SER A 1 88 ? -3.757 10.697 -19.876 1.00 51.03 88 SER A C 1
ATOM 745 O O . SER A 1 88 ? -2.578 10.366 -19.870 1.00 51.03 88 SER A O 1
ATOM 747 N N . ALA A 1 89 ? -4.704 9.886 -20.375 1.00 41.81 89 ALA A N 1
ATOM 748 C CA . ALA A 1 89 ? -4.451 8.512 -20.823 1.00 41.81 89 ALA A CA 1
ATOM 749 C C . ALA A 1 89 ? -3.487 8.404 -22.016 1.00 41.81 89 ALA A C 1
ATOM 751 O O . ALA A 1 89 ? -2.880 7.350 -22.201 1.00 41.81 89 ALA A O 1
ATOM 752 N N . GLY A 1 90 ? -3.315 9.485 -22.788 1.00 41.03 90 GLY A N 1
ATOM 753 C CA . GLY A 1 90 ? -2.297 9.577 -23.839 1.00 41.03 90 GLY A CA 1
ATOM 754 C C . GLY A 1 90 ? -0.859 9.536 -23.309 1.00 41.03 90 GLY A C 1
ATOM 755 O O . GLY A 1 90 ? 0.022 9.076 -24.028 1.00 41.03 90 GLY A O 1
ATOM 756 N N . ASP A 1 91 ? -0.645 9.920 -22.047 1.00 39.62 91 ASP A N 1
ATOM 757 C CA . ASP A 1 91 ? 0.668 9.925 -21.390 1.00 39.62 91 ASP A CA 1
ATOM 758 C C . ASP A 1 91 ? 0.921 8.649 -20.567 1.00 39.62 91 ASP A C 1
ATOM 760 O O . ASP A 1 91 ? 2.067 8.301 -20.297 1.00 39.62 91 ASP A O 1
ATOM 764 N N . ILE A 1 92 ? -0.132 7.897 -20.215 1.00 45.94 92 ILE A N 1
ATOM 765 C CA . ILE A 1 92 ? -0.032 6.671 -19.393 1.00 45.94 92 ILE A CA 1
ATOM 766 C C . ILE A 1 92 ? 0.617 5.512 -20.179 1.00 45.94 92 ILE A C 1
ATOM 768 O O . ILE A 1 92 ? 1.116 4.564 -19.582 1.00 45.94 92 ILE A O 1
ATOM 772 N N . MET A 1 93 ? 0.646 5.582 -21.517 1.00 38.06 93 MET A N 1
ATOM 773 C CA . MET A 1 93 ? 1.317 4.586 -22.369 1.00 38.06 93 MET A CA 1
ATOM 774 C C . MET A 1 93 ? 2.724 4.989 -22.838 1.00 38.06 93 MET A C 1
ATOM 776 O O . MET A 1 93 ? 3.297 4.278 -23.657 1.00 38.06 93 MET A O 1
ATOM 780 N N . ASN A 1 94 ? 3.326 6.039 -22.269 1.00 37.97 94 ASN A N 1
ATOM 781 C CA . ASN A 1 94 ? 4.784 6.202 -22.289 1.00 37.97 94 ASN A CA 1
ATOM 782 C C . ASN A 1 94 ? 5.407 5.445 -21.102 1.00 37.97 94 ASN A C 1
ATOM 784 O O . ASN A 1 94 ? 6.081 6.024 -20.256 1.00 37.97 94 ASN A O 1
ATOM 788 N N . LEU A 1 95 ? 5.196 4.125 -21.051 1.00 44.69 95 LEU A N 1
ATOM 789 C CA . LEU A 1 95 ? 5.960 3.202 -20.194 1.00 44.69 95 LEU A CA 1
ATOM 790 C C . LEU A 1 95 ? 7.350 2.912 -20.797 1.00 44.69 95 LEU A C 1
ATOM 792 O O . LEU A 1 95 ? 7.856 1.797 -20.719 1.00 44.69 95 LEU A O 1
ATOM 796 N N . ASP A 1 96 ? 7.967 3.927 -21.396 1.00 33.66 96 ASP A N 1
ATOM 797 C CA . ASP A 1 96 ? 9.341 3.902 -21.877 1.00 33.66 96 ASP A CA 1
ATOM 798 C C . ASP A 1 96 ? 10.139 4.852 -20.978 1.00 33.66 96 ASP A C 1
ATOM 800 O O . ASP A 1 96 ? 10.074 6.063 -21.149 1.00 33.66 96 ASP A O 1
ATOM 804 N N . PHE A 1 97 ? 10.864 4.295 -20.001 1.00 38.31 97 PHE A N 1
ATOM 805 C CA . PHE A 1 97 ? 11.967 4.950 -19.281 1.00 38.31 97 PHE A CA 1
ATOM 806 C C . PHE A 1 97 ? 11.703 6.412 -18.876 1.00 38.31 97 PHE A C 1
ATOM 808 O O . PHE A 1 97 ? 12.177 7.338 -19.532 1.00 38.31 97 PHE A O 1
ATOM 815 N N . VAL A 1 98 ? 10.972 6.646 -17.783 1.00 34.06 98 VAL A N 1
ATOM 816 C CA . VAL A 1 98 ? 10.694 8.020 -17.337 1.00 34.06 98 VAL A CA 1
ATOM 817 C C . VAL A 1 98 ? 11.940 8.647 -16.701 1.00 34.06 98 VAL A C 1
ATOM 819 O O . VAL A 1 98 ? 12.132 8.635 -15.485 1.00 34.06 98 VAL A O 1
ATOM 822 N N . ASP A 1 99 ? 12.785 9.229 -17.550 1.00 31.28 99 ASP A N 1
ATOM 823 C CA . ASP A 1 99 ? 13.618 10.374 -17.199 1.00 31.28 99 ASP A CA 1
ATOM 824 C C . ASP A 1 99 ? 12.682 11.562 -16.908 1.00 31.28 99 ASP A C 1
ATOM 826 O O . ASP A 1 99 ? 12.237 12.269 -17.811 1.00 31.28 99 ASP A O 1
ATOM 830 N N . GLY A 1 100 ? 12.378 11.767 -15.622 1.00 32.12 100 GLY A N 1
ATOM 831 C CA . GLY A 1 100 ? 11.699 12.959 -15.104 1.00 32.12 100 GLY A CA 1
ATOM 832 C C . GLY A 1 100 ? 10.253 12.741 -14.648 1.00 32.12 100 GLY A C 1
ATOM 833 O O . GLY A 1 100 ? 9.319 12.955 -15.409 1.00 32.12 100 GLY A O 1
ATOM 834 N N . GLU A 1 101 ? 10.096 12.412 -13.360 1.00 31.88 101 GLU A N 1
ATOM 835 C CA . GLU A 1 101 ? 8.889 12.627 -12.538 1.00 31.88 101 GLU A CA 1
ATOM 836 C C . GLU A 1 101 ? 7.581 11.940 -13.004 1.00 31.88 101 GLU A C 1
ATOM 838 O O . GLU A 1 101 ? 6.584 12.594 -13.312 1.00 31.88 101 GLU A O 1
ATOM 843 N N . SER A 1 102 ? 7.523 10.605 -12.934 1.00 34.06 102 SER A N 1
ATOM 844 C CA . SER A 1 102 ? 6.250 9.884 -12.757 1.00 34.06 102 SER A CA 1
ATOM 845 C C . SER A 1 102 ? 6.328 8.978 -11.524 1.00 34.06 102 SER A C 1
ATOM 847 O O . SER A 1 102 ? 6.876 7.878 -11.572 1.00 34.06 102 SER A O 1
ATOM 849 N N . GLU A 1 103 ? 5.813 9.444 -10.385 1.00 40.59 103 GLU A N 1
ATOM 850 C CA . GLU A 1 103 ? 5.771 8.641 -9.160 1.00 40.59 103 GLU A CA 1
ATOM 851 C C . GLU A 1 103 ? 4.662 7.575 -9.233 1.00 40.59 103 GLU A C 1
ATOM 853 O O . GLU A 1 103 ? 3.500 7.838 -8.913 1.00 40.59 103 GLU A O 1
ATOM 858 N N . GLU A 1 104 ? 5.013 6.342 -9.599 1.00 44.78 104 GLU A N 1
ATOM 859 C CA . GLU A 1 104 ? 4.187 5.175 -9.289 1.00 44.78 104 GLU A CA 1
ATOM 860 C C . GLU A 1 104 ? 4.508 4.679 -7.871 1.00 44.78 104 GLU A C 1
ATOM 862 O O . GLU A 1 104 ? 5.556 4.097 -7.611 1.00 44.78 104 GLU A O 1
ATOM 867 N N . GLU A 1 105 ? 3.592 4.870 -6.917 1.00 49.91 105 GLU A N 1
ATOM 868 C CA . GLU A 1 105 ? 3.640 4.121 -5.656 1.00 49.91 105 GLU A CA 1
ATOM 869 C C . GLU A 1 105 ? 2.278 3.470 -5.390 1.00 49.91 105 GLU A C 1
ATOM 871 O O . GLU A 1 105 ? 1.365 4.092 -4.841 1.00 49.91 105 GLU A O 1
ATOM 876 N N . LYS A 1 106 ? 2.151 2.190 -5.769 1.00 63.09 106 LYS A N 1
ATOM 877 C CA . LYS A 1 106 ? 1.027 1.310 -5.405 1.00 63.09 106 LYS A CA 1
ATOM 878 C C . LYS A 1 106 ? 1.460 0.322 -4.328 1.00 63.09 106 LYS A C 1
ATOM 880 O O . LYS A 1 106 ? 1.659 -0.863 -4.571 1.00 63.09 106 LYS A O 1
ATOM 885 N N . ALA A 1 107 ? 1.616 0.827 -3.107 1.00 67.94 107 ALA A N 1
ATOM 886 C CA . ALA A 1 107 ? 1.950 0.005 -1.950 1.00 67.94 107 ALA A CA 1
ATOM 887 C C . ALA A 1 107 ? 0.673 -0.438 -1.224 1.00 67.94 107 ALA A C 1
ATOM 889 O O . ALA A 1 107 ? 0.037 0.381 -0.565 1.00 67.94 107 ALA A O 1
ATOM 890 N N . LEU A 1 108 ? 0.333 -1.729 -1.285 1.00 83.69 108 LEU A N 1
ATOM 891 C CA . LEU A 1 108 ? -0.667 -2.362 -0.418 1.00 83.69 108 LEU A CA 1
ATOM 892 C C . LEU A 1 108 ? 0.053 -3.251 0.594 1.00 83.69 108 LEU A C 1
ATOM 894 O O . LEU A 1 108 ? 0.832 -4.123 0.215 1.00 83.69 108 LEU A O 1
ATOM 898 N N . ALA A 1 109 ? -0.212 -3.042 1.881 1.00 84.75 109 ALA A N 1
ATOM 899 C CA . ALA A 1 109 ? 0.373 -3.844 2.950 1.00 84.75 109 ALA A CA 1
ATOM 900 C C . ALA A 1 109 ? -0.660 -4.138 4.039 1.00 84.75 109 ALA A C 1
ATOM 902 O O . ALA A 1 109 ? -1.518 -3.311 4.342 1.00 84.75 109 ALA A O 1
ATOM 903 N N . THR A 1 110 ? -0.569 -5.321 4.635 1.00 87.19 110 THR A N 1
ATOM 904 C CA . THR A 1 110 ? -1.319 -5.710 5.835 1.00 87.19 110 THR A CA 1
ATOM 905 C C . THR A 1 110 ? -0.307 -6.099 6.896 1.00 87.19 110 THR A C 1
ATOM 907 O O . THR A 1 110 ? 0.657 -6.796 6.573 1.00 87.19 110 THR A O 1
ATOM 910 N N . ASP A 1 111 ? -0.526 -5.647 8.129 1.00 83.75 111 ASP A N 1
ATOM 911 C CA . ASP A 1 111 ? 0.281 -6.036 9.279 1.00 83.75 111 ASP A CA 1
ATOM 912 C C . ASP A 1 111 ? 0.357 -7.573 9.330 1.00 83.75 111 ASP A C 1
ATOM 914 O O . ASP A 1 111 ? -0.701 -8.213 9.248 1.00 83.75 111 ASP A O 1
ATOM 918 N N . PRO A 1 112 ? 1.561 -8.174 9.400 1.00 84.88 112 PRO A N 1
ATOM 919 C CA . PRO A 1 112 ? 1.733 -9.624 9.447 1.00 84.88 112 PRO A CA 1
ATOM 920 C C . PRO A 1 112 ? 0.814 -10.330 10.453 1.00 84.88 112 PRO A C 1
ATOM 922 O O . PRO A 1 112 ? 0.218 -11.352 10.110 1.00 84.88 112 PRO A O 1
ATOM 925 N N . GLU A 1 113 ? 0.606 -9.745 11.636 1.00 88.06 113 GLU A N 1
ATOM 926 C CA . GLU A 1 113 ? -0.228 -10.319 12.704 1.00 88.06 113 GLU A CA 1
ATOM 927 C C . GLU A 1 113 ? -1.736 -10.235 12.397 1.00 88.06 113 GLU A C 1
ATOM 929 O O . GLU A 1 113 ? -2.551 -10.964 12.965 1.00 88.06 113 GLU A O 1
ATOM 934 N N . ALA A 1 114 ? -2.133 -9.374 11.456 1.00 86.44 114 ALA A N 1
ATOM 935 C CA . ALA A 1 114 ? -3.519 -9.169 11.041 1.00 86.44 114 ALA A CA 1
ATOM 936 C C . ALA A 1 114 ? -3.843 -9.758 9.652 1.00 86.44 114 ALA A C 1
ATOM 938 O O . ALA A 1 114 ? -4.928 -9.521 9.101 1.00 86.44 114 ALA A O 1
ATOM 939 N N . GLN A 1 115 ? -2.930 -10.532 9.059 1.00 85.50 115 GLN A N 1
ATOM 940 C CA . GLN A 1 115 ? -3.140 -11.145 7.748 1.00 85.50 115 GLN A CA 1
ATOM 941 C C . GLN A 1 115 ? -4.276 -12.179 7.740 1.00 85.50 115 GLN A C 1
ATOM 943 O O . GLN A 1 115 ? -4.707 -12.708 8.760 1.00 85.50 115 GLN A O 1
ATOM 948 N N . ARG A 1 116 ? -4.769 -12.496 6.533 1.00 86.06 116 ARG A N 1
ATOM 949 C CA . ARG A 1 116 ? -5.844 -13.482 6.283 1.00 86.06 116 ARG A CA 1
ATOM 950 C C . ARG A 1 116 ? -7.186 -13.166 6.959 1.00 86.06 116 ARG A C 1
ATOM 952 O O . ARG A 1 116 ? -8.038 -14.039 7.076 1.00 86.06 116 ARG A O 1
ATOM 959 N N . ARG A 1 117 ? -7.408 -11.896 7.308 1.00 88.56 117 ARG A N 1
ATOM 960 C CA . ARG A 1 117 ? -8.666 -11.374 7.872 1.00 88.56 117 ARG A CA 1
ATOM 961 C C . ARG A 1 117 ? -9.517 -10.569 6.880 1.00 88.56 117 ARG A C 1
ATOM 963 O O . ARG A 1 117 ? -10.544 -10.024 7.253 1.00 88.56 117 ARG A O 1
ATOM 970 N N . GLY A 1 118 ? -9.089 -10.478 5.618 1.00 91.00 118 GLY A N 1
ATOM 971 C CA . GLY A 1 118 ? -9.816 -9.774 4.551 1.00 91.00 118 GLY A CA 1
ATOM 972 C C . GLY A 1 118 ? -9.428 -8.305 4.343 1.00 91.00 118 GLY A C 1
ATOM 973 O O . GLY A 1 118 ? -9.845 -7.726 3.344 1.00 91.00 118 GLY A O 1
ATOM 974 N N . ALA A 1 119 ? -8.573 -7.726 5.195 1.00 94.00 119 ALA A N 1
ATOM 975 C CA . ALA A 1 119 ? -8.160 -6.319 5.104 1.00 94.00 119 ALA A CA 1
ATOM 976 C C . ALA A 1 119 ? -7.572 -5.947 3.727 1.00 94.00 119 ALA A C 1
ATOM 978 O O . ALA A 1 119 ? -8.003 -4.977 3.108 1.00 94.00 119 ALA A O 1
ATOM 979 N N . GLY A 1 120 ? -6.664 -6.769 3.187 1.00 91.62 120 GLY A N 1
ATOM 980 C CA . GLY A 1 120 ? -6.120 -6.559 1.841 1.00 91.62 120 GLY A CA 1
ATOM 981 C C . GLY A 1 120 ? -7.198 -6.545 0.751 1.00 91.62 120 GLY A C 1
ATOM 982 O O . GLY A 1 120 ? -7.190 -5.678 -0.115 1.00 91.62 120 GLY A O 1
ATOM 983 N N . SER A 1 121 ? -8.185 -7.444 0.820 1.00 93.31 121 SER A N 1
ATOM 984 C CA . SER A 1 121 ? -9.296 -7.465 -0.141 1.00 93.31 121 SER A CA 1
ATOM 985 C C . SER A 1 121 ? -10.206 -6.242 -0.014 1.00 93.31 121 SER A C 1
ATOM 987 O O . SER A 1 121 ? -10.690 -5.758 -1.031 1.00 93.31 121 SER A O 1
ATOM 989 N N . MET A 1 122 ? -10.409 -5.708 1.194 1.00 95.31 122 MET A N 1
ATOM 990 C CA . MET A 1 122 ? -11.162 -4.462 1.392 1.00 95.31 122 MET A CA 1
ATOM 991 C C . MET A 1 122 ? -10.456 -3.267 0.740 1.00 95.31 122 MET A C 1
ATOM 993 O O . MET A 1 122 ? -11.109 -2.465 0.079 1.00 95.31 122 MET A O 1
ATOM 997 N N . LEU A 1 123 ? -9.127 -3.185 0.866 1.00 95.31 123 LEU A N 1
ATOM 998 C CA . LEU A 1 123 ? -8.321 -2.130 0.24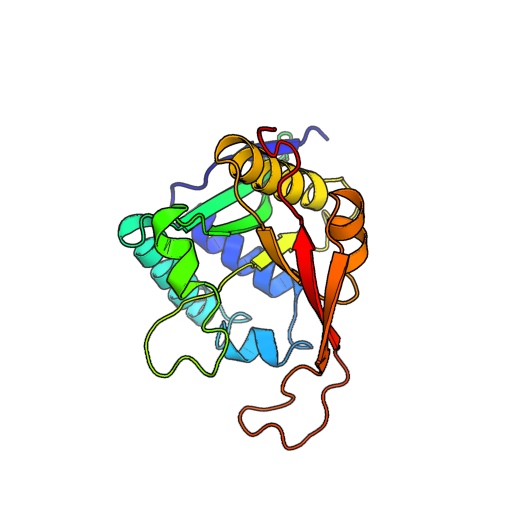2 1.00 95.31 123 LEU A CA 1
ATOM 999 C C . LEU A 1 123 ? -8.342 -2.208 -1.289 1.00 95.31 123 LEU A C 1
ATOM 1001 O O . LEU A 1 123 ? -8.487 -1.178 -1.948 1.00 95.31 123 LEU A O 1
ATOM 1005 N N . VAL A 1 124 ? -8.226 -3.415 -1.861 1.00 93.69 124 VAL A N 1
ATOM 1006 C CA . VAL A 1 124 ? -8.341 -3.603 -3.318 1.00 93.69 124 VAL A CA 1
ATOM 1007 C C . VAL A 1 124 ? -9.739 -3.248 -3.795 1.00 93.69 124 VAL A C 1
ATOM 1009 O O . VAL A 1 124 ? -9.864 -2.496 -4.757 1.00 93.69 124 VAL A O 1
ATOM 1012 N N . LYS A 1 125 ? -10.777 -3.730 -3.099 1.00 94.44 125 LYS A N 1
ATOM 1013 C CA . LYS A 1 125 ? -12.170 -3.414 -3.421 1.00 94.44 125 LYS A CA 1
ATOM 1014 C C . LYS A 1 125 ? -12.414 -1.907 -3.452 1.00 94.44 125 LYS A C 1
ATOM 1016 O O . LYS A 1 125 ? -12.944 -1.407 -4.435 1.00 94.44 125 LYS A O 1
ATOM 1021 N N . TRP A 1 126 ? -11.988 -1.194 -2.409 1.00 94.62 126 TRP A N 1
ATOM 1022 C CA . TRP A 1 126 ? -12.122 0.261 -2.338 1.00 94.62 126 TRP A CA 1
ATOM 1023 C C . TRP A 1 126 ? -11.482 0.950 -3.550 1.00 94.62 126 TRP A C 1
ATOM 1025 O O . TRP A 1 126 ? -12.072 1.857 -4.134 1.00 94.62 126 TRP A O 1
ATOM 1035 N N . GLY A 1 127 ? -10.296 0.483 -3.954 1.00 91.81 127 GLY A N 1
ATOM 1036 C CA . GLY A 1 127 ? -9.576 1.042 -5.091 1.00 91.81 127 GLY A CA 1
ATOM 1037 C C . GLY A 1 127 ? -10.271 0.809 -6.435 1.00 91.81 127 GLY A C 1
ATOM 1038 O O . GLY A 1 127 ? -10.467 1.736 -7.220 1.00 91.81 127 GLY A O 1
ATOM 1039 N N . VAL A 1 128 ? -10.688 -0.431 -6.701 1.00 90.75 128 VAL A N 1
ATOM 1040 C CA . VAL A 1 128 ? -11.349 -0.761 -7.972 1.00 90.75 128 VAL A CA 1
ATOM 1041 C C . VAL A 1 128 ? -12.752 -0.171 -8.076 1.00 90.75 128 VAL A C 1
ATOM 1043 O O . VAL A 1 128 ? -13.132 0.234 -9.167 1.00 90.75 128 VAL A O 1
ATOM 1046 N N . ASP A 1 129 ? -13.489 -0.042 -6.967 1.00 91.88 129 ASP A N 1
ATOM 1047 C CA . ASP A 1 129 ? -14.806 0.609 -6.959 1.00 91.88 129 ASP A CA 1
ATOM 1048 C C . ASP A 1 129 ? -14.683 2.095 -7.354 1.00 91.88 129 ASP A C 1
ATOM 1050 O O . ASP A 1 129 ? -15.493 2.615 -8.124 1.00 91.88 129 ASP A O 1
ATOM 1054 N N . MET A 1 130 ? -13.637 2.779 -6.871 1.00 88.75 130 MET A N 1
ATOM 1055 C CA . MET A 1 130 ? -13.333 4.154 -7.277 1.00 88.75 130 MET A CA 1
ATOM 1056 C C . MET A 1 130 ? -12.962 4.224 -8.765 1.00 88.75 130 MET A C 1
ATOM 1058 O O . MET A 1 130 ? -13.503 5.065 -9.482 1.00 88.75 130 MET A O 1
ATOM 1062 N N . ALA A 1 131 ? -12.100 3.322 -9.252 1.00 86.38 131 ALA A N 1
ATOM 1063 C CA . ALA A 1 131 ? -11.729 3.264 -10.669 1.00 86.38 131 ALA A CA 1
ATOM 1064 C C . ALA A 1 131 ? -12.949 3.010 -11.574 1.00 86.38 131 ALA A C 1
ATOM 1066 O O . ALA A 1 131 ? -13.106 3.677 -12.597 1.00 86.38 131 ALA A O 1
ATOM 1067 N N . ASP A 1 132 ? -13.848 2.114 -11.162 1.00 86.81 132 ASP A N 1
ATOM 1068 C CA . ASP A 1 132 ? -15.097 1.821 -11.869 1.00 86.81 132 ASP A CA 1
ATOM 1069 C C . ASP A 1 132 ? -16.010 3.051 -11.934 1.00 86.81 132 ASP A C 1
ATOM 1071 O O . ASP A 1 132 ? -16.575 3.336 -12.990 1.00 86.81 132 ASP A O 1
ATOM 1075 N N . SER A 1 133 ? -16.107 3.828 -10.847 1.00 85.94 133 SER A N 1
ATOM 1076 C CA . SER A 1 133 ? -16.883 5.080 -10.832 1.00 85.94 133 SER A CA 1
ATOM 1077 C C . SER A 1 133 ? -16.350 6.142 -11.803 1.00 85.94 133 SER A C 1
ATOM 1079 O O . SER A 1 133 ? -17.104 6.995 -12.267 1.00 85.94 133 SER A O 1
ATOM 1081 N N . MET A 1 134 ? -15.060 6.062 -12.139 1.00 81.56 134 MET A N 1
ATOM 1082 C CA . MET A 1 134 ? -14.369 6.961 -13.064 1.00 81.56 134 MET A CA 1
ATOM 1083 C C . MET A 1 134 ? -14.264 6.391 -14.484 1.00 81.56 134 MET A C 1
ATOM 1085 O O . MET A 1 134 ? -13.643 7.018 -15.340 1.00 81.56 134 MET A O 1
ATOM 1089 N N . ASN A 1 135 ? -14.837 5.207 -14.740 1.00 82.75 135 ASN A N 1
ATOM 1090 C CA . ASN A 1 135 ? -14.686 4.483 -16.003 1.00 82.75 135 ASN A CA 1
ATOM 1091 C C . ASN A 1 135 ? -13.203 4.312 -16.404 1.00 82.75 135 ASN A C 1
ATOM 1093 O O . ASN A 1 135 ? -12.834 4.461 -17.569 1.00 82.75 135 ASN A O 1
ATOM 1097 N N . GLY A 1 136 ? -12.346 4.059 -15.411 1.00 79.31 136 GLY A N 1
ATOM 1098 C CA . GLY A 1 136 ? -10.897 3.983 -15.562 1.00 79.31 136 GLY A CA 1
ATOM 1099 C C . GLY A 1 136 ? -10.375 2.551 -15.628 1.00 79.31 136 GLY A C 1
ATOM 1100 O O . GLY A 1 136 ? -10.880 1.644 -14.966 1.00 79.31 136 GLY A O 1
ATOM 1101 N N . GLU A 1 137 ? -9.311 2.351 -16.401 1.00 83.44 137 GLU A N 1
ATOM 1102 C CA . GLU A 1 137 ? -8.494 1.141 -16.302 1.00 83.44 137 GLU A CA 1
ATOM 1103 C C . GLU A 1 137 ? -7.577 1.210 -15.081 1.00 83.44 137 GLU A C 1
ATOM 1105 O O . GLU A 1 137 ? -7.194 2.289 -14.631 1.00 83.44 137 GLU A O 1
ATOM 1110 N N . THR A 1 138 ? -7.202 0.053 -14.534 1.00 86.12 138 THR A N 1
ATOM 1111 C CA . THR A 1 138 ? -6.306 -0.004 -13.374 1.00 86.12 138 THR A CA 1
ATOM 1112 C C . THR A 1 138 ? -5.098 -0.880 -13.656 1.00 86.12 138 THR A C 1
ATOM 1114 O O . THR A 1 138 ? -5.252 -2.011 -14.100 1.00 86.12 138 THR A O 1
ATOM 1117 N N . TYR A 1 139 ? -3.910 -0.381 -13.327 1.00 88.62 139 TYR A N 1
ATOM 1118 C CA . TYR A 1 139 ? -2.635 -1.098 -13.436 1.00 88.62 139 TYR A CA 1
ATOM 1119 C C . TYR A 1 139 ? -1.992 -1.258 -12.059 1.00 88.62 139 TYR A C 1
ATOM 1121 O O . TYR A 1 139 ? -2.274 -0.451 -11.180 1.00 88.62 139 TYR A O 1
ATOM 1129 N N . LEU A 1 140 ? -1.169 -2.271 -11.822 1.00 85.50 140 LEU A N 1
ATOM 1130 C CA . LEU A 1 140 ? -0.352 -2.379 -10.609 1.00 85.50 140 LEU A CA 1
ATOM 1131 C C . LEU A 1 140 ? 0.795 -3.357 -10.803 1.00 85.50 140 LEU A C 1
ATOM 1133 O O . LEU A 1 140 ? 0.734 -4.223 -11.669 1.00 85.50 140 LEU A O 1
ATOM 1137 N N . GLU A 1 141 ? 1.778 -3.268 -9.919 1.00 87.12 141 GLU A N 1
ATOM 1138 C CA . GLU A 1 141 ? 2.790 -4.296 -9.739 1.00 87.12 141 GLU A CA 1
ATOM 1139 C C . GLU A 1 141 ? 2.416 -5.165 -8.537 1.00 87.12 141 GLU A C 1
ATOM 1141 O O . GLU A 1 141 ? 2.130 -4.674 -7.441 1.00 87.12 141 GLU A O 1
ATOM 1146 N N . ALA A 1 142 ? 2.394 -6.479 -8.732 1.00 86.75 142 ALA A N 1
ATOM 1147 C CA . ALA A 1 142 ? 2.098 -7.437 -7.681 1.00 86.75 142 ALA A CA 1
ATOM 1148 C C . ALA A 1 142 ? 3.333 -8.261 -7.336 1.00 86.75 142 ALA A C 1
ATOM 1150 O O . ALA A 1 142 ? 4.026 -8.757 -8.221 1.00 86.75 142 ALA A O 1
ATOM 1151 N N . THR A 1 143 ? 3.553 -8.494 -6.043 1.00 87.38 143 THR A N 1
ATOM 1152 C CA . THR A 1 143 ? 4.414 -9.594 -5.600 1.00 87.38 143 THR A CA 1
ATOM 1153 C C . THR A 1 143 ? 3.724 -10.930 -5.867 1.00 87.38 143 THR A C 1
ATOM 1155 O O . THR A 1 143 ? 2.498 -10.999 -6.005 1.00 87.38 143 THR A O 1
ATOM 1158 N N . GLU A 1 144 ? 4.487 -12.021 -5.849 1.00 87.94 144 GLU A N 1
ATOM 1159 C CA . GLU A 1 144 ? 3.927 -13.375 -5.943 1.00 87.94 144 GLU A CA 1
ATOM 1160 C C . GLU A 1 144 ? 2.843 -13.652 -4.887 1.00 87.94 144 GLU A C 1
ATOM 1162 O O . GLU A 1 144 ? 1.818 -14.259 -5.196 1.00 87.94 144 GLU A O 1
ATOM 1167 N N . MET A 1 145 ? 3.015 -13.122 -3.672 1.00 85.25 145 MET A N 1
ATOM 1168 C CA . MET A 1 145 ? 2.028 -13.226 -2.592 1.00 85.25 145 MET A CA 1
ATOM 1169 C C . MET A 1 145 ? 0.795 -12.337 -2.802 1.00 85.25 145 MET A C 1
ATOM 1171 O O . MET A 1 145 ? -0.307 -12.712 -2.402 1.00 85.25 145 MET A O 1
ATOM 1175 N N . GLY A 1 146 ? 0.960 -11.158 -3.409 1.00 87.25 146 GLY A N 1
ATOM 1176 C CA . GLY A 1 146 ? -0.133 -10.217 -3.662 1.00 87.25 146 GLY A CA 1
ATOM 1177 C C . GLY A 1 146 ? -1.003 -10.599 -4.861 1.00 87.25 146 GLY A C 1
ATOM 1178 O O . GLY A 1 146 ? -2.215 -10.376 -4.834 1.00 87.25 146 GLY A O 1
ATOM 1179 N N . ARG A 1 147 ? -0.411 -11.226 -5.889 1.00 91.44 147 ARG A N 1
ATOM 1180 C CA . ARG A 1 147 ? -1.075 -11.567 -7.160 1.00 91.44 147 ARG A CA 1
ATOM 1181 C C . ARG A 1 147 ? -2.442 -12.251 -6.977 1.00 91.44 147 ARG A C 1
ATOM 1183 O O . ARG A 1 147 ? -3.413 -11.732 -7.530 1.00 91.44 147 ARG A O 1
ATOM 1190 N N . PRO A 1 148 ? -2.600 -13.315 -6.159 1.00 92.44 148 PRO A N 1
ATOM 1191 C CA . PRO A 1 148 ? -3.887 -14.002 -6.020 1.00 92.44 148 PRO A CA 1
ATOM 1192 C C . PRO A 1 148 ? -4.998 -13.142 -5.406 1.00 92.44 148 PRO A C 1
ATOM 1194 O O . PRO A 1 148 ? -6.177 -13.471 -5.539 1.00 92.44 148 PRO A O 1
ATOM 1197 N N . VAL A 1 149 ? -4.660 -12.066 -4.686 1.00 90.88 149 VAL A N 1
ATOM 1198 C CA . VAL A 1 149 ? -5.660 -11.114 -4.186 1.00 90.88 149 VAL A CA 1
ATOM 1199 C C . VAL A 1 149 ? -6.177 -10.271 -5.341 1.00 90.88 149 VAL A C 1
ATOM 1201 O O . VAL A 1 149 ? -7.388 -10.168 -5.498 1.00 90.88 149 VAL A O 1
ATOM 1204 N N . TYR A 1 150 ? -5.287 -9.720 -6.167 1.00 93.38 150 TYR A N 1
ATOM 1205 C CA . TYR A 1 150 ? -5.668 -8.881 -7.303 1.00 93.38 150 TYR A CA 1
ATOM 1206 C C . TYR A 1 150 ? -6.456 -9.659 -8.367 1.00 93.38 150 TYR A C 1
ATOM 1208 O O . TYR A 1 150 ? -7.453 -9.153 -8.875 1.00 93.38 150 TYR A O 1
ATOM 1216 N N . GLU A 1 151 ? -6.103 -10.918 -8.641 1.00 94.62 151 GLU A N 1
ATOM 1217 C CA . GLU A 1 151 ? -6.836 -11.769 -9.598 1.00 94.62 151 GLU A CA 1
ATOM 1218 C C . GLU A 1 151 ? -8.321 -11.924 -9.240 1.00 94.62 151 GLU A C 1
ATOM 1220 O O . GLU A 1 151 ? -9.183 -11.879 -10.118 1.00 94.62 151 GLU A O 1
ATOM 1225 N N . LYS A 1 152 ? -8.656 -12.000 -7.944 1.00 93.81 152 LYS A N 1
ATOM 1226 C CA . LYS A 1 152 ? -10.055 -12.062 -7.474 1.00 93.81 152 LYS A CA 1
ATOM 1227 C C . LYS A 1 152 ? -10.868 -10.815 -7.824 1.00 93.81 152 LYS A C 1
ATOM 1229 O O . LYS A 1 152 ? -12.092 -10.884 -7.836 1.00 93.81 152 LYS A O 1
ATOM 1234 N N . PHE A 1 153 ? -10.203 -9.693 -8.091 1.00 93.06 153 PHE A N 1
ATOM 1235 C CA . PHE A 1 153 ? -10.826 -8.427 -8.473 1.00 93.06 153 PHE A CA 1
ATOM 1236 C C . PHE A 1 153 ? -10.764 -8.162 -9.982 1.00 93.06 153 PHE A C 1
ATOM 1238 O O . PHE A 1 153 ? -11.078 -7.056 -10.412 1.00 93.06 153 PHE A O 1
ATOM 1245 N N . GLY A 1 154 ? -10.408 -9.163 -10.796 1.00 92.44 154 GLY A N 1
ATOM 1246 C CA . GLY A 1 154 ? -10.429 -9.066 -12.258 1.00 92.44 154 GLY A CA 1
ATOM 1247 C C . GLY A 1 154 ? -9.152 -8.497 -12.874 1.00 92.44 154 GLY A C 1
ATOM 1248 O O . GLY A 1 154 ? -9.163 -8.106 -14.039 1.00 92.44 154 GLY A O 1
ATOM 1249 N N . PHE A 1 155 ? -8.058 -8.436 -12.112 1.00 92.75 155 PHE A N 1
ATOM 1250 C CA . PHE A 1 155 ? -6.745 -8.151 -12.680 1.00 92.75 155 PHE A CA 1
ATOM 1251 C C . PHE A 1 155 ? -6.203 -9.373 -13.427 1.00 92.75 155 PHE A C 1
ATOM 1253 O O . PHE A 1 155 ? -6.319 -10.506 -12.960 1.00 92.75 155 PHE A O 1
ATOM 1260 N N . CYS A 1 156 ? -5.552 -9.131 -14.558 1.00 93.44 156 CYS A N 1
ATOM 1261 C CA . CYS A 1 156 ? -4.826 -10.121 -15.342 1.00 93.44 156 CYS A CA 1
ATOM 1262 C C . CYS A 1 156 ? -3.361 -9.698 -15.469 1.00 93.44 156 CYS A C 1
ATOM 1264 O O . CYS A 1 156 ? -3.067 -8.506 -15.560 1.00 93.44 156 CYS A O 1
ATOM 1266 N N . VAL A 1 157 ? -2.446 -10.668 -15.483 1.00 93.56 157 VAL A N 1
ATOM 1267 C CA . VAL A 1 157 ? -1.019 -10.412 -15.719 1.00 93.56 157 VAL A CA 1
ATOM 1268 C C . VAL A 1 157 ? -0.830 -9.922 -17.156 1.00 93.56 157 VAL A C 1
ATOM 1270 O O . VAL A 1 157 ? -1.289 -10.573 -18.093 1.00 93.56 157 VAL A O 1
ATOM 1273 N N . LEU A 1 158 ? -0.175 -8.774 -17.306 1.00 87.94 158 LEU A N 1
ATOM 1274 C CA . LEU A 1 158 ? 0.289 -8.241 -18.584 1.00 87.94 158 LEU A CA 1
ATOM 1275 C C . LEU A 1 158 ? 1.735 -8.634 -18.853 1.00 87.94 158 LEU A C 1
ATOM 1277 O O . LEU A 1 158 ? 2.044 -9.067 -19.957 1.00 87.94 158 LEU A O 1
ATOM 1281 N N . ASP A 1 159 ? 2.591 -8.485 -17.843 1.00 87.19 159 ASP A N 1
ATOM 1282 C CA . ASP A 1 159 ? 4.015 -8.773 -17.952 1.00 87.19 159 ASP A CA 1
ATOM 1283 C C . ASP A 1 159 ? 4.584 -9.279 -16.618 1.00 87.19 159 ASP A C 1
ATOM 1285 O O . ASP A 1 159 ? 3.961 -9.150 -15.560 1.00 87.19 159 ASP A O 1
ATOM 1289 N N . THR A 1 160 ? 5.754 -9.908 -16.663 1.00 88.38 160 THR A N 1
ATOM 1290 C CA . THR A 1 160 ? 6.479 -10.418 -15.496 1.00 88.38 160 THR A CA 1
ATOM 1291 C C . THR A 1 160 ? 7.941 -10.027 -15.592 1.00 88.38 160 THR A C 1
ATOM 1293 O O . THR A 1 160 ? 8.609 -10.347 -16.571 1.00 88.38 160 THR A O 1
ATOM 1296 N N . PHE A 1 161 ? 8.453 -9.407 -14.537 1.00 83.69 161 PHE A N 1
ATOM 1297 C CA . PHE A 1 161 ? 9.843 -8.982 -14.456 1.00 83.69 161 PHE A CA 1
ATOM 1298 C C . PHE A 1 161 ? 10.471 -9.428 -13.137 1.00 83.69 161 PHE A C 1
ATOM 1300 O O . PHE A 1 161 ? 9.808 -9.546 -12.101 1.00 83.69 161 PHE A O 1
ATOM 1307 N N . ASP A 1 162 ? 11.768 -9.711 -13.187 1.00 81.69 162 ASP A N 1
ATOM 1308 C CA . ASP A 1 162 ? 12.558 -9.958 -11.989 1.00 81.69 162 ASP A CA 1
ATOM 1309 C C . ASP A 1 162 ? 12.887 -8.610 -11.338 1.00 81.69 162 ASP A C 1
ATOM 1311 O O . ASP A 1 162 ? 13.220 -7.638 -12.019 1.00 81.69 162 ASP A O 1
ATOM 1315 N N . ALA A 1 163 ? 12.776 -8.531 -10.011 1.00 69.25 163 ALA A N 1
ATOM 1316 C CA . ALA A 1 163 ? 13.119 -7.309 -9.298 1.00 69.25 163 ALA A CA 1
ATOM 1317 C C . ALA A 1 163 ? 14.603 -6.962 -9.528 1.00 69.25 163 ALA A C 1
ATOM 1319 O O . ALA A 1 163 ? 15.434 -7.869 -9.639 1.00 69.25 163 ALA A O 1
ATOM 1320 N N . PRO A 1 164 ? 14.989 -5.679 -9.513 1.00 63.78 164 PRO A N 1
ATOM 1321 C CA . PRO A 1 164 ? 16.394 -5.337 -9.399 1.00 63.78 164 PRO A CA 1
ATOM 1322 C C . PRO A 1 164 ? 16.919 -5.872 -8.065 1.00 63.78 164 PRO A C 1
ATOM 1324 O O . PRO A 1 164 ? 16.303 -5.741 -7.006 1.00 63.78 164 PRO A O 1
ATOM 1327 N N . SER A 1 165 ? 18.059 -6.533 -8.132 1.00 61.06 165 SER A N 1
ATOM 1328 C CA . SER A 1 165 ? 18.730 -7.147 -6.993 1.00 61.06 165 SER A CA 1
ATOM 1329 C C . SER A 1 165 ? 19.547 -6.206 -6.132 1.00 61.06 165 SER A C 1
ATOM 1331 O O . SER A 1 165 ? 19.817 -6.470 -4.963 1.00 61.06 165 SER A O 1
ATOM 1333 N N . ASP A 1 166 ? 19.981 -5.133 -6.766 1.00 60.00 166 ASP A N 1
ATOM 1334 C CA . ASP A 1 166 ? 20.850 -4.078 -6.295 1.00 60.00 166 ASP A CA 1
ATOM 1335 C C . ASP A 1 166 ? 20.643 -2.877 -7.229 1.00 60.00 166 ASP A C 1
ATOM 1337 O O . ASP A 1 166 ? 20.036 -3.004 -8.294 1.00 60.00 166 ASP A O 1
ATOM 1341 N N . MET A 1 167 ? 21.160 -1.701 -6.857 1.00 52.97 167 MET A N 1
ATOM 1342 C CA . MET A 1 167 ? 20.973 -0.482 -7.662 1.00 52.97 167 MET A CA 1
ATOM 1343 C C . MET A 1 167 ? 21.553 -0.576 -9.085 1.00 52.97 167 MET A C 1
ATOM 1345 O O . MET A 1 167 ? 21.260 0.283 -9.910 1.00 52.97 167 MET A O 1
ATOM 1349 N N . LYS A 1 168 ? 22.396 -1.580 -9.365 1.00 55.38 168 LYS A N 1
ATOM 1350 C CA . LYS A 1 168 ? 23.037 -1.797 -10.668 1.00 55.38 168 LYS A CA 1
ATOM 1351 C C . LYS A 1 168 ? 22.434 -2.952 -11.479 1.00 55.38 168 LYS A C 1
ATOM 1353 O O . LYS A 1 168 ? 22.768 -3.080 -12.652 1.00 55.38 168 LYS A O 1
ATOM 1358 N N . GLY A 1 169 ? 21.560 -3.771 -10.887 1.00 58.12 169 GLY A N 1
ATOM 1359 C CA . GLY A 1 169 ? 20.942 -4.928 -11.544 1.00 58.12 169 GLY A CA 1
ATOM 1360 C C . GLY A 1 169 ? 21.905 -6.084 -11.853 1.00 58.12 169 GLY A C 1
ATOM 1361 O O . GLY A 1 169 ? 21.638 -6.871 -12.756 1.00 58.12 169 GLY A O 1
ATOM 1362 N N . GLU A 1 170 ? 23.032 -6.190 -11.145 1.00 50.06 170 GLU A N 1
ATOM 1363 C CA . GLU A 1 170 ? 24.119 -7.127 -11.467 1.00 50.06 170 GLU A CA 1
ATOM 1364 C C . GLU A 1 170 ? 23.935 -8.526 -10.831 1.00 50.06 170 GLU A C 1
ATOM 1366 O O . GLU A 1 170 ? 24.612 -9.476 -11.231 1.00 50.06 170 GLU A O 1
ATOM 1371 N N . VAL A 1 171 ? 23.027 -8.698 -9.859 1.00 53.44 171 VAL A N 1
ATOM 1372 C CA . VAL A 1 171 ? 22.913 -9.923 -9.033 1.00 53.44 171 VAL A CA 1
ATOM 1373 C C . VAL A 1 171 ? 21.506 -10.531 -9.074 1.00 53.44 171 VAL A C 1
ATOM 1375 O O . VAL A 1 171 ? 20.789 -10.384 -8.112 1.00 53.44 171 VAL A O 1
ATOM 1378 N N . PRO A 1 172 ? 21.093 -11.326 -10.066 1.00 55.06 172 PRO A N 1
ATOM 1379 C CA . PRO A 1 172 ? 19.696 -11.743 -10.282 1.00 55.06 172 PRO A CA 1
ATOM 1380 C C . PRO A 1 172 ? 18.819 -11.880 -9.017 1.00 55.06 172 PRO A C 1
ATOM 1382 O O . PRO A 1 172 ? 19.081 -12.721 -8.148 1.00 55.06 172 PRO A O 1
ATOM 1385 N N . SER A 1 173 ? 17.780 -11.045 -8.899 1.00 64.19 173 SER A N 1
ATOM 1386 C CA . SER A 1 173 ? 16.844 -11.146 -7.777 1.00 64.19 173 SER A CA 1
ATOM 1387 C C . SER A 1 173 ? 16.125 -12.489 -7.813 1.00 64.19 173 SER A C 1
ATOM 1389 O O . SER A 1 173 ? 15.796 -13.017 -8.872 1.00 64.19 173 SER A O 1
ATOM 1391 N N . LYS A 1 174 ? 15.829 -13.041 -6.635 1.00 68.31 174 LYS A N 1
ATOM 1392 C CA . LYS A 1 174 ? 14.957 -14.220 -6.521 1.00 68.31 174 LYS A CA 1
ATOM 1393 C C . LYS A 1 174 ? 13.473 -13.857 -6.556 1.00 68.31 174 LYS A C 1
ATOM 1395 O O . LYS A 1 174 ? 12.634 -14.747 -6.448 1.00 68.31 174 LYS A O 1
ATOM 1400 N N . GLN A 1 175 ? 13.149 -12.569 -6.646 1.00 74.94 175 GLN A N 1
ATOM 1401 C CA . GLN A 1 175 ? 11.796 -12.065 -6.499 1.00 74.94 175 GLN A CA 1
ATOM 1402 C C . GLN A 1 175 ? 11.220 -11.611 -7.831 1.00 74.94 175 GLN A C 1
ATOM 1404 O O . GLN A 1 175 ? 11.795 -10.763 -8.507 1.00 74.94 175 GLN A O 1
ATOM 1409 N N . LYS A 1 176 ? 10.047 -12.152 -8.156 1.00 83.06 176 LYS A N 1
ATOM 1410 C CA . LYS A 1 176 ? 9.278 -11.792 -9.342 1.00 83.06 176 LYS A CA 1
ATOM 1411 C C . LYS A 1 176 ? 8.184 -10.800 -9.001 1.00 83.06 176 LYS A C 1
ATOM 1413 O O . LYS A 1 176 ? 7.483 -10.959 -7.995 1.00 83.06 176 LYS A O 1
ATOM 1418 N N . TYR A 1 177 ? 8.023 -9.830 -9.885 1.00 85.25 177 TYR A N 1
ATOM 1419 C CA . TYR A 1 177 ? 6.918 -8.894 -9.897 1.00 85.25 177 TYR A CA 1
ATOM 1420 C C . TYR A 1 177 ? 6.088 -9.100 -11.160 1.00 85.25 177 TYR A C 1
ATOM 1422 O O . TYR A 1 177 ? 6.589 -9.487 -12.216 1.00 85.25 177 TYR A O 1
ATOM 1430 N N . TYR A 1 178 ? 4.788 -8.878 -11.020 1.00 88.19 178 TYR A N 1
ATOM 1431 C CA . TYR A 1 178 ? 3.813 -9.049 -12.084 1.00 88.19 178 TYR A CA 1
ATOM 1432 C C . TYR A 1 178 ? 3.170 -7.698 -12.352 1.00 88.19 178 TYR A C 1
ATOM 1434 O O . TYR A 1 178 ? 2.462 -7.184 -11.484 1.00 88.19 178 TYR A O 1
ATOM 1442 N N . LEU A 1 179 ? 3.382 -7.142 -13.542 1.00 88.94 179 LEU A N 1
ATOM 1443 C CA . LEU A 1 179 ? 2.579 -6.022 -14.012 1.00 88.94 179 LEU A CA 1
ATOM 1444 C C . LEU A 1 179 ? 1.196 -6.571 -14.348 1.00 88.94 179 LEU A C 1
ATOM 1446 O O . LEU A 1 179 ? 1.053 -7.465 -15.183 1.00 88.94 179 LEU A O 1
ATOM 1450 N N . MET A 1 180 ? 0.168 -6.065 -13.682 1.00 90.31 180 MET A N 1
ATOM 1451 C CA . MET A 1 180 ? -1.205 -6.523 -13.837 1.00 90.31 180 MET A CA 1
ATOM 1452 C C . MET A 1 180 ? -2.116 -5.378 -14.252 1.00 90.31 180 MET A C 1
ATOM 1454 O O . MET A 1 180 ? -1.974 -4.256 -13.773 1.00 90.31 180 MET A O 1
ATOM 1458 N N . ARG A 1 181 ? -3.110 -5.687 -15.084 1.00 87.69 181 ARG A N 1
ATOM 1459 C CA . ARG A 1 181 ? -4.148 -4.752 -15.526 1.00 87.69 181 ARG A CA 1
ATOM 1460 C C . ARG A 1 181 ? -5.530 -5.298 -15.236 1.00 87.69 181 ARG A C 1
ATOM 1462 O O . ARG A 1 181 ? -5.798 -6.475 -15.456 1.00 87.69 181 ARG A O 1
ATOM 1469 N N . ARG A 1 182 ? -6.426 -4.413 -14.822 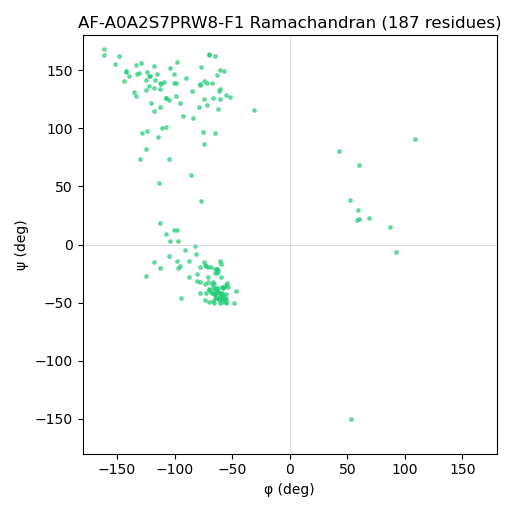1.00 87.31 182 ARG A N 1
ATOM 1470 C CA . ARG A 1 182 ? -7.868 -4.629 -14.770 1.00 87.31 182 ARG A CA 1
ATOM 1471 C C . ARG A 1 182 ? -8.543 -3.716 -15.803 1.00 87.31 182 ARG A C 1
ATOM 1473 O O . ARG A 1 182 ? -8.393 -2.494 -15.696 1.00 87.31 182 ARG A O 1
ATOM 1480 N N . PRO A 1 183 ? -9.248 -4.276 -16.803 1.00 84.19 183 PRO A N 1
ATOM 1481 C CA . PRO A 1 183 ? -9.944 -3.484 -17.813 1.00 84.19 183 PRO A CA 1
ATOM 1482 C C . PRO A 1 183 ? -11.165 -2.764 -17.223 1.00 84.19 183 PRO A C 1
ATOM 1484 O O . PRO A 1 183 ? -11.663 -3.128 -16.157 1.00 84.19 183 PRO A O 1
ATOM 1487 N N . ILE A 1 184 ? -11.672 -1.767 -17.953 1.00 81.88 184 ILE A N 1
ATOM 1488 C CA . ILE A 1 184 ? -12.942 -1.096 -17.644 1.00 81.88 184 ILE A CA 1
ATOM 1489 C C . ILE A 1 184 ? -14.081 -2.119 -17.688 1.00 81.88 184 ILE A C 1
ATOM 1491 O O . ILE A 1 184 ? -14.290 -2.777 -18.709 1.00 81.88 184 ILE A O 1
ATOM 1495 N N . VAL A 1 185 ? -14.847 -2.217 -16.601 1.00 74.06 185 VAL A N 1
ATOM 1496 C CA . VAL A 1 185 ? -15.968 -3.167 -16.494 1.00 74.06 185 VAL A CA 1
ATOM 1497 C C . VAL A 1 185 ? -17.236 -2.646 -17.184 1.00 74.06 185 VAL A C 1
ATOM 1499 O O . VAL A 1 185 ? -17.985 -3.434 -17.753 1.00 74.06 185 VAL A O 1
ATOM 1502 N N . ASN A 1 186 ? -17.447 -1.325 -17.212 1.00 64.94 186 ASN A N 1
ATOM 1503 C CA . ASN A 1 186 ? -18.663 -0.684 -17.732 1.00 64.94 186 ASN A CA 1
ATOM 1504 C C . ASN A 1 186 ? -18.404 0.139 -19.002 1.00 64.94 186 ASN A C 1
ATOM 1506 O O . ASN A 1 186 ? -18.752 1.316 -19.056 1.00 64.94 186 ASN A O 1
ATOM 1510 N N . LYS A 1 187 ? -17.781 -0.448 -20.030 1.00 53.25 187 LYS A N 1
ATOM 1511 C CA . LYS A 1 187 ? -17.537 0.276 -21.287 1.00 53.25 187 LYS A CA 1
ATOM 1512 C C . LYS A 1 187 ? -18.895 0.668 -21.906 1.00 53.25 187 LYS A C 1
ATOM 1514 O O . LYS A 1 187 ? -19.659 -0.245 -22.227 1.00 53.25 187 LYS A O 1
ATOM 1519 N N . PRO A 1 188 ? -19.238 1.965 -22.053 1.00 52.94 188 PRO A N 1
ATOM 1520 C CA . PRO A 1 188 ? -20.459 2.334 -22.758 1.00 52.94 188 PRO A CA 1
ATOM 1521 C C . PRO A 1 188 ? -20.372 1.812 -24.200 1.00 52.94 188 PRO A C 1
ATOM 1523 O O . PRO A 1 188 ? -19.310 1.904 -24.822 1.00 52.94 188 PRO A O 1
ATOM 1526 N N . ILE A 1 189 ? -21.464 1.188 -24.659 1.00 49.66 189 ILE A N 1
ATOM 1527 C CA . ILE A 1 189 ? -21.628 0.646 -26.021 1.00 49.66 189 ILE A CA 1
ATOM 1528 C C . ILE A 1 189 ? -21.610 1.789 -27.033 1.00 49.66 189 ILE A C 1
ATOM 1530 O O . ILE A 1 189 ? -22.303 2.799 -26.772 1.00 49.66 189 ILE A O 1
#

Sequence (189 aa):
MPLEIHIPETPDEFYRMTEIRSLAFGREHAYIDMLFPRHWTHEGRLLTRDRLLDIKNNIASSRYVVVKDTETNEIIAQAKWHYYPTESAGDIMNLDFVDGESEEEKALATDPEAQRRGAGSMLVKWGVDMADSMNGETYLEATEMGRPVYEKFGFCVLDTFDAPSDMKGEVPSKQKYYLMRRPIVNKPI

Solvent-accessible surface area (backbone atoms only — not comparable to full-atom values): 11058 Å² total; per-residue (Å²): 132,60,72,44,83,45,69,71,86,47,73,68,53,43,35,51,44,38,49,29,42,30,64,49,54,57,88,83,38,52,58,54,47,66,79,39,54,56,35,89,39,72,64,29,23,51,57,50,25,53,50,52,53,48,40,62,75,72,35,88,41,50,43,62,40,32,29,30,34,69,85,80,71,40,79,41,25,35,34,38,44,73,57,76,63,77,87,53,52,81,60,69,73,61,82,64,80,77,86,74,89,74,91,85,64,70,55,74,33,39,24,69,94,56,55,98,70,52,51,66,58,52,53,50,48,56,51,52,54,53,32,55,76,66,68,35,68,46,75,47,72,27,46,75,84,48,40,71,62,46,43,77,73,58,34,42,78,75,47,75,46,67,42,53,42,46,101,81,57,83,53,83,39,95,46,54,35,31,39,29,39,24,75,56,87,79,72,83,130

Foldseek 3Di:
DDKDKDFDDDLVVLLLQLVQLCQQVPPLAQLCCVVQPPSVDSVSSNVSSVVVVCCVVPPPQKGKMFMADPVVRDTFWIWIGGDDAPVCVVVVPCPDDDPDDDDDDTDTGGRPVCPPVCRSLVVLVVRVVVCLVRLHKDKDKDWPVRVVSVVVVQKDFPDKDFHQPHPVSPDTHPTMITIIIHHRPCPPD

Nearest PDB structures (foldseek):
  3igr-assembly1_A  TM=6.967E-01  e=1.667E-06  Aliivibrio fischeri ES114
  3ddd-assembly1_A  TM=8.087E-01  e=3.771E-05  Pyrococcus horikoshii
  3t90-assembly1_A-2  TM=6.699E-01  e=1.636E-04  Arabidopsis thaliana
  6erd-assembly1_B  TM=6.301E-01  e=9.436E-05  Bacillus cereus ATCC 14579
  4psw-assembly1_A  TM=4.768E-01  e=3.780E-02  Saccharomyces cerevisiae S288C

Mean predicted aligned error: 7.59 Å

pLDDT: mean 81.19, std 17.65, range [31.28, 97.69]

Secondary structure (DSSP, 8-state):
--EEEE---SHHHHHHHHHHHHHHHTTS-HHHHHHSTTTTSHHHHHHHHHHHHHHHHH-TTEEEEEEEETTT--EEEEEEEE---GGGHHHHT--S--SS-------EEE-GGGTTSSHHHHHHHHHHHHHHHTT--EEEEEETTTHHHHHTTT-EEEEEEEPPSSTT--S--S-EEEEEEE--SS---